Protein AF-A0AAD2E1W4-F1 (afdb_monomer_lite)

InterPro domains:
  IPR032805 Wax synthase domain [PF13813] (26-112)
  IPR044851 Wax synthase [PTHR31595] (1-183)

Structure (mmCIF, N/CA/C/O backbone):
data_AF-A0AAD2E1W4-F1
#
_entry.id   AF-A0AAD2E1W4-F1
#
loop_
_atom_site.group_PDB
_atom_site.id
_atom_site.type_symbol
_atom_site.label_atom_id
_atom_site.label_alt_id
_atom_site.label_comp_id
_atom_site.label_asym_id
_atom_site.label_entity_id
_atom_site.label_seq_id
_atom_site.pdbx_PDB_ins_code
_atom_site.Cartn_x
_atom_site.Cartn_y
_atom_site.Cartn_z
_atom_site.occupancy
_atom_site.B_iso_or_equiv
_atom_site.auth_seq_id
_atom_site.auth_comp_id
_atom_site.auth_asym_id
_atom_site.auth_atom_id
_atom_site.pdbx_PDB_model_num
ATOM 1 N N . MET A 1 1 ? -4.467 9.661 -11.387 1.00 56.56 1 MET A N 1
ATOM 2 C CA . MET A 1 1 ? -3.740 8.695 -10.525 1.00 56.56 1 MET A CA 1
ATOM 3 C C . MET A 1 1 ? -4.357 7.317 -10.608 1.00 56.56 1 MET A C 1
ATOM 5 O O . MET A 1 1 ? -3.714 6.436 -11.152 1.00 56.56 1 MET A O 1
ATOM 9 N N . TYR A 1 2 ? -5.584 7.162 -10.097 1.00 62.75 2 TYR A N 1
ATOM 10 C CA . TYR A 1 2 ? -6.318 5.900 -10.075 1.00 62.75 2 TYR A CA 1
ATOM 11 C C . TYR A 1 2 ? -6.346 5.240 -11.455 1.00 62.75 2 TYR A C 1
ATOM 13 O O . TYR A 1 2 ? -5.775 4.174 -11.597 1.00 62.75 2 TYR A O 1
ATOM 21 N N . PHE A 1 3 ? -6.826 5.948 -12.483 1.00 62.00 3 PHE A N 1
ATOM 22 C CA . PHE A 1 3 ? -6.848 5.431 -13.855 1.00 62.00 3 PHE A CA 1
ATOM 23 C C . PHE A 1 3 ? -5.469 5.026 -14.392 1.00 62.00 3 PHE A C 1
ATOM 25 O O . PHE A 1 3 ? -5.347 3.997 -15.033 1.00 62.00 3 PHE A O 1
ATOM 32 N N . CYS A 1 4 ? -4.403 5.780 -14.105 1.00 62.41 4 CYS A N 1
ATOM 33 C CA . CYS A 1 4 ? -3.056 5.415 -14.561 1.00 62.41 4 CYS A CA 1
ATOM 34 C C . CYS A 1 4 ? -2.545 4.133 -13.884 1.00 62.41 4 CYS A C 1
ATOM 36 O O . CYS A 1 4 ? -1.939 3.297 -14.546 1.00 62.41 4 CYS A O 1
ATOM 38 N N . LEU A 1 5 ? -2.783 3.984 -12.575 1.00 65.00 5 LEU A N 1
ATOM 39 C CA . LEU A 1 5 ? -2.417 2.779 -11.824 1.00 65.00 5 LEU A CA 1
ATOM 40 C C . LEU A 1 5 ? -3.280 1.586 -12.241 1.00 65.00 5 LEU A C 1
ATOM 42 O O . LEU A 1 5 ? -2.753 0.504 -12.446 1.00 65.00 5 LEU A O 1
ATOM 46 N N . GLU A 1 6 ? -4.582 1.794 -12.401 1.00 69.19 6 GLU A N 1
ATOM 47 C CA . GLU A 1 6 ? -5.542 0.788 -12.847 1.00 69.19 6 GLU A CA 1
ATOM 48 C C . GLU A 1 6 ? -5.203 0.280 -14.248 1.00 69.19 6 G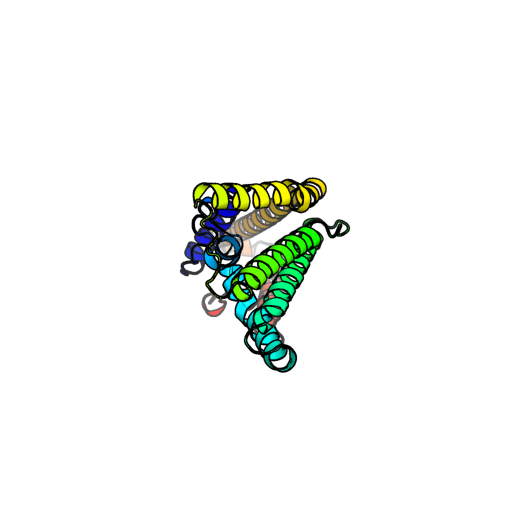LU A C 1
ATOM 50 O O . GLU A 1 6 ? -5.110 -0.926 -14.436 1.00 69.19 6 GLU A O 1
ATOM 55 N N . ILE A 1 7 ? -4.920 1.175 -15.200 1.00 65.25 7 ILE A N 1
ATOM 56 C CA . ILE A 1 7 ? -4.503 0.802 -16.557 1.00 65.25 7 ILE A CA 1
ATOM 57 C C . ILE A 1 7 ? -3.163 0.059 -16.525 1.00 65.25 7 ILE A C 1
ATOM 59 O O . ILE A 1 7 ? -3.048 -1.003 -17.129 1.00 65.25 7 ILE A O 1
ATOM 63 N N . GLY A 1 8 ? -2.159 0.568 -15.802 1.00 64.44 8 GLY A N 1
ATOM 64 C CA . GLY A 1 8 ? -0.847 -0.087 -15.724 1.00 64.44 8 GLY A CA 1
ATOM 65 C C . GLY A 1 8 ? -0.922 -1.495 -15.126 1.00 64.44 8 GLY A C 1
ATOM 66 O O . GLY A 1 8 ? -0.336 -2.436 -15.657 1.00 64.44 8 GLY A O 1
ATOM 67 N N . LEU A 1 9 ? -1.697 -1.656 -14.055 1.00 69.75 9 LEU A N 1
ATOM 68 C CA . LEU A 1 9 ? -1.897 -2.940 -13.390 1.00 69.75 9 LEU A CA 1
ATOM 69 C C . LEU A 1 9 ? -2.797 -3.887 -14.193 1.00 69.75 9 LEU A C 1
ATOM 71 O O . LEU A 1 9 ? -2.568 -5.094 -14.170 1.00 69.75 9 LEU A O 1
ATOM 75 N N . ALA A 1 10 ? -3.768 -3.362 -14.944 1.00 70.31 10 ALA A N 1
ATOM 76 C CA . ALA A 1 10 ? -4.586 -4.145 -15.866 1.00 70.31 10 ALA A CA 1
ATOM 77 C C . ALA A 1 10 ? -3.765 -4.679 -17.047 1.00 70.31 10 ALA A C 1
ATOM 79 O O . ALA A 1 10 ? -3.930 -5.838 -17.417 1.00 70.31 10 ALA A O 1
ATOM 80 N N . ILE A 1 11 ? -2.847 -3.876 -17.599 1.00 71.94 11 ILE A N 1
ATOM 81 C CA . ILE A 1 11 ? -1.916 -4.325 -18.645 1.00 71.94 11 ILE A CA 1
ATOM 82 C C . ILE A 1 11 ? -1.008 -5.429 -18.096 1.00 71.94 11 ILE A C 1
ATOM 84 O O . ILE A 1 11 ? -0.904 -6.486 -18.710 1.00 71.94 11 ILE A O 1
ATOM 88 N N . ALA A 1 12 ? -0.411 -5.234 -16.916 1.00 70.00 12 ALA A N 1
ATOM 89 C CA . ALA A 1 12 ? 0.424 -6.258 -16.286 1.00 70.00 12 ALA A CA 1
ATOM 90 C C . ALA A 1 12 ? -0.356 -7.559 -16.016 1.00 70.00 12 ALA A C 1
ATOM 92 O O . ALA A 1 12 ? 0.141 -8.647 -16.295 1.00 70.00 12 ALA A O 1
ATOM 93 N N . ALA A 1 13 ? -1.596 -7.457 -15.529 1.00 69.19 13 ALA A N 1
ATOM 94 C CA . ALA A 1 13 ? -2.470 -8.607 -15.315 1.00 69.19 13 ALA A CA 1
ATOM 95 C C . ALA A 1 13 ? -2.821 -9.332 -16.625 1.00 69.19 13 ALA A C 1
ATOM 97 O O . ALA A 1 13 ? -2.815 -10.560 -16.656 1.00 69.19 13 ALA A O 1
ATOM 98 N N . ALA A 1 14 ? -3.088 -8.592 -17.707 1.00 69.31 14 ALA A N 1
ATOM 99 C CA . ALA A 1 14 ? -3.339 -9.171 -19.025 1.00 69.31 14 ALA A CA 1
ATOM 100 C C . ALA A 1 14 ? -2.102 -9.902 -19.563 1.00 69.31 14 ALA A C 1
ATOM 102 O O . ALA A 1 14 ? -2.224 -11.024 -20.038 1.00 69.31 14 ALA A O 1
ATOM 103 N N . MET A 1 15 ? -0.910 -9.320 -19.407 1.00 69.06 15 MET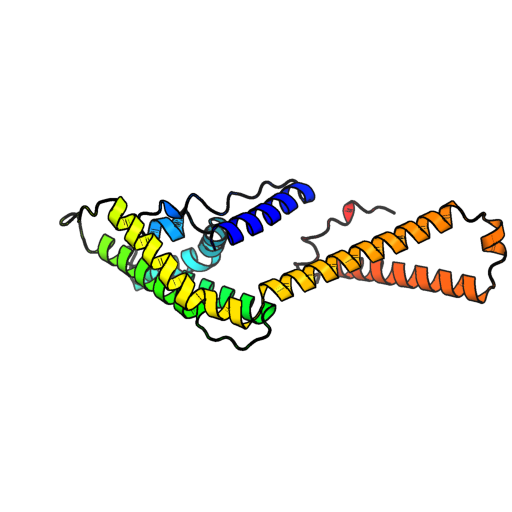 A N 1
ATOM 104 C CA . MET A 1 15 ? 0.342 -9.973 -19.793 1.00 69.06 15 MET A CA 1
ATOM 105 C C . MET A 1 15 ? 0.585 -11.267 -19.012 1.00 69.06 15 MET A C 1
ATOM 107 O O . MET A 1 15 ? 0.954 -12.274 -19.604 1.00 69.06 15 MET A O 1
ATOM 111 N N . VAL A 1 16 ? 0.360 -11.262 -17.694 1.00 69.81 16 VAL A N 1
ATOM 112 C CA . VAL A 1 16 ? 0.485 -12.471 -16.863 1.00 69.81 16 VAL A CA 1
ATOM 113 C C . VAL A 1 16 ? -0.513 -13.539 -17.299 1.00 69.81 16 VAL A C 1
ATOM 115 O O . VAL A 1 16 ? -0.139 -14.703 -17.415 1.00 69.81 16 VAL A O 1
ATOM 118 N N . ARG A 1 17 ? -1.756 -13.154 -17.597 1.00 72.38 17 ARG A N 1
ATOM 119 C CA . ARG A 1 17 ? -2.762 -14.085 -18.112 1.00 72.38 17 ARG A CA 1
ATOM 120 C C . ARG A 1 17 ? -2.337 -14.692 -19.446 1.00 72.38 17 ARG A C 1
ATOM 122 O O . ARG A 1 17 ? -2.454 -15.897 -19.618 1.00 72.38 17 ARG A O 1
ATOM 129 N N . ASP A 1 18 ? -1.826 -13.881 -20.364 1.00 67.69 18 ASP A N 1
ATOM 130 C CA . ASP A 1 18 ? -1.467 -14.342 -21.705 1.00 67.69 18 ASP A CA 1
ATOM 131 C C . ASP A 1 18 ? -0.171 -15.185 -21.706 1.00 67.69 18 ASP A C 1
ATOM 133 O O . ASP A 1 18 ? -0.033 -16.088 -22.526 1.00 67.69 18 ASP A O 1
ATOM 137 N N . LEU A 1 19 ? 0.761 -14.936 -20.774 1.00 68.50 19 LEU A N 1
ATOM 138 C CA . LEU A 1 19 ? 2.028 -15.676 -20.660 1.00 68.50 19 LEU A CA 1
ATOM 139 C C . LEU A 1 19 ? 1.932 -16.936 -19.789 1.00 68.50 19 LEU A C 1
ATOM 141 O O . LEU A 1 19 ? 2.527 -17.955 -20.123 1.00 68.50 19 LEU A O 1
ATOM 145 N N . LEU A 1 20 ? 1.219 -16.860 -18.662 1.00 71.50 20 LEU A N 1
ATOM 146 C CA . LEU A 1 20 ? 1.170 -17.918 -17.644 1.00 71.50 20 LEU A CA 1
ATOM 147 C C . LEU A 1 20 ? -0.189 -18.631 -17.584 1.00 71.50 20 LEU A C 1
ATOM 149 O O . LEU A 1 20 ? -0.333 -19.603 -16.850 1.00 71.50 20 LEU A O 1
ATOM 153 N N . GLY A 1 21 ? -1.201 -18.160 -18.321 1.00 68.75 21 GLY A N 1
ATOM 154 C CA . GLY A 1 21 ? -2.554 -18.730 -18.300 1.00 68.75 21 GLY A CA 1
ATOM 155 C C . GLY A 1 21 ? -3.323 -18.480 -16.997 1.00 68.75 21 GLY A C 1
ATOM 156 O O . GLY A 1 21 ? -4.394 -19.050 -16.802 1.00 68.75 21 GLY A O 1
ATOM 157 N N . VAL A 1 22 ? -2.792 -17.650 -16.093 1.00 69.81 22 VAL A N 1
ATOM 158 C CA . VAL A 1 22 ? -3.378 -17.383 -14.772 1.00 69.81 22 VAL A CA 1
ATOM 159 C C . VAL A 1 22 ? -4.187 -16.091 -14.802 1.00 69.81 22 VAL A C 1
ATOM 161 O O . VAL A 1 22 ? -3.665 -15.020 -15.112 1.00 69.81 22 VAL A O 1
ATOM 164 N N . GLU A 1 23 ? -5.463 -16.165 -14.425 1.00 67.50 23 GLU A N 1
ATOM 165 C CA . GLU A 1 23 ? -6.291 -14.972 -14.253 1.00 67.50 23 GLU A CA 1
ATOM 166 C C . GLU A 1 23 ? -5.918 -14.232 -12.963 1.00 67.50 23 GLU A C 1
ATOM 168 O O . GLU A 1 23 ? -6.130 -14.718 -11.850 1.00 67.50 23 GLU A O 1
ATOM 173 N N . LEU A 1 24 ? -5.368 -13.025 -13.111 1.00 62.09 24 LEU A N 1
ATOM 174 C CA . LEU A 1 24 ? -5.104 -12.150 -11.976 1.00 62.09 24 LEU A CA 1
ATOM 175 C C . LEU A 1 24 ? -6.411 -11.518 -11.480 1.00 62.09 24 LEU A C 1
ATOM 177 O O . LEU A 1 24 ? -7.162 -10.911 -12.246 1.00 62.09 24 LEU A O 1
ATOM 181 N N . GLU A 1 25 ? -6.659 -11.619 -10.176 1.00 66.69 25 GLU A N 1
ATOM 182 C CA . GLU A 1 25 ? -7.824 -11.012 -9.535 1.00 66.69 25 GLU A CA 1
ATOM 183 C C . GLU A 1 25 ? -7.829 -9.482 -9.724 1.00 66.69 25 GLU A C 1
ATOM 185 O O . GLU A 1 25 ? -6.780 -8.828 -9.763 1.00 66.69 25 GLU A O 1
ATOM 190 N N . ARG A 1 26 ? -9.025 -8.884 -9.834 1.00 71.25 26 ARG A N 1
ATOM 191 C CA . ARG A 1 26 ? -9.166 -7.429 -9.991 1.00 71.25 26 ARG A CA 1
ATOM 192 C C . ARG A 1 26 ? -8.501 -6.707 -8.821 1.00 71.25 26 ARG A C 1
ATOM 194 O O . ARG A 1 26 ? -8.867 -6.893 -7.665 1.00 71.25 26 ARG A O 1
ATOM 201 N N . GLN A 1 27 ? -7.546 -5.837 -9.133 1.00 72.88 27 GLN A N 1
ATOM 202 C CA . GLN A 1 27 ? -6.739 -5.171 -8.111 1.00 72.88 27 GLN A CA 1
ATOM 203 C C . GLN A 1 27 ? -7.480 -4.018 -7.420 1.00 72.88 27 GLN A C 1
ATOM 205 O O . GLN A 1 27 ? -7.190 -3.705 -6.265 1.00 72.88 27 GLN A O 1
ATOM 210 N N . PHE A 1 28 ? -8.461 -3.412 -8.091 1.00 75.56 28 PHE A N 1
ATOM 211 C CA . PHE A 1 28 ? -9.303 -2.348 -7.549 1.00 75.56 28 PHE A CA 1
ATOM 212 C C . PHE A 1 28 ? -10.782 -2.718 -7.660 1.00 75.56 28 PHE A C 1
ATOM 214 O O . PHE A 1 28 ? -11.207 -3.322 -8.643 1.00 75.56 28 PHE A O 1
ATOM 221 N N . ASN A 1 29 ? -11.566 -2.327 -6.656 1.00 80.69 29 ASN A N 1
ATOM 222 C CA . ASN A 1 29 ? -13.015 -2.521 -6.627 1.00 80.69 29 ASN A CA 1
ATOM 223 C C . ASN A 1 29 ? -13.719 -1.191 -6.324 1.00 80.69 29 ASN A C 1
ATOM 225 O O . ASN A 1 29 ? -14.072 -0.891 -5.180 1.00 80.69 29 ASN A O 1
ATOM 229 N N . GLU A 1 30 ? -13.862 -0.364 -7.362 1.00 79.81 30 GLU A N 1
ATOM 230 C CA . GLU A 1 30 ? -14.572 0.924 -7.329 1.00 79.81 30 GLU A CA 1
ATOM 231 C C . GLU A 1 30 ? -14.214 1.789 -6.096 1.00 79.81 30 GLU A C 1
ATOM 233 O O . GLU A 1 30 ? -15.082 2.144 -5.288 1.00 79.81 30 GLU A O 1
ATOM 238 N N . PRO A 1 31 ? -12.929 2.136 -5.887 1.00 77.81 31 PRO A N 1
ATOM 239 C CA . PRO A 1 31 ? -12.477 2.816 -4.669 1.00 77.81 31 PRO A CA 1
ATOM 240 C C . PRO A 1 31 ? -13.077 4.214 -4.481 1.00 77.81 31 PRO A C 1
ATOM 242 O O . PRO A 1 31 ? -13.178 4.699 -3.353 1.00 77.81 31 PRO A O 1
ATOM 245 N N . TYR A 1 32 ? -13.546 4.847 -5.556 1.00 78.31 32 TYR A N 1
ATOM 246 C CA . TYR A 1 32 ? -14.255 6.129 -5.521 1.00 78.31 32 TYR A CA 1
ATOM 247 C C . TYR A 1 32 ? -15.651 6.038 -4.881 1.00 78.31 32 TYR A C 1
ATOM 249 O O . TYR A 1 32 ? -16.206 7.059 -4.476 1.00 78.31 32 TYR A O 1
ATOM 257 N N . LEU A 1 33 ? -16.219 4.835 -4.734 1.00 81.88 33 LEU A N 1
ATOM 258 C CA . LEU A 1 33 ? -17.485 4.636 -4.022 1.00 81.88 33 LEU A CA 1
ATOM 259 C C . LEU A 1 33 ? -17.318 4.484 -2.507 1.00 81.88 33 LEU A C 1
ATOM 261 O O . LEU A 1 33 ? -18.334 4.452 -1.802 1.00 81.88 33 LEU A O 1
ATOM 265 N N . SER A 1 34 ? -16.076 4.431 -2.014 1.00 82.00 34 SER A N 1
ATOM 266 C CA . SER A 1 34 ? -15.770 4.211 -0.601 1.00 82.00 34 SER A CA 1
ATOM 267 C C . SER A 1 34 ? -16.390 5.273 0.305 1.00 82.00 34 SER A C 1
ATOM 269 O O . SER A 1 34 ? -16.280 6.475 0.072 1.00 82.00 34 SER A O 1
ATOM 271 N N . THR A 1 35 ? -17.053 4.826 1.370 1.00 83.25 35 THR A N 1
ATOM 272 C CA . THR A 1 35 ? -17.664 5.722 2.367 1.00 83.25 35 THR A CA 1
ATOM 273 C C . THR A 1 35 ? -16.816 5.880 3.626 1.00 83.25 35 THR A C 1
ATOM 275 O O . THR A 1 35 ? -17.181 6.648 4.510 1.00 83.25 35 THR A O 1
ATOM 278 N N . SER A 1 36 ? -15.716 5.132 3.751 1.00 85.88 36 SER A N 1
ATOM 279 C CA . SER A 1 36 ? -14.776 5.256 4.866 1.00 85.88 36 SER A CA 1
ATOM 280 C C . SER A 1 36 ? -13.378 4.767 4.485 1.00 85.88 36 SER A C 1
ATOM 282 O O . SER A 1 36 ? -13.220 4.045 3.496 1.00 85.88 36 SER A O 1
ATOM 284 N N . LEU A 1 37 ? -12.352 5.128 5.268 1.00 84.31 37 LEU A N 1
ATOM 285 C CA . LEU A 1 37 ? -10.981 4.681 4.988 1.00 84.31 37 LEU A CA 1
ATOM 286 C C . LEU A 1 37 ? -10.838 3.168 5.158 1.00 84.31 37 LEU A C 1
ATOM 288 O O . LEU A 1 37 ? -10.036 2.544 4.466 1.00 84.31 37 LEU A O 1
ATOM 292 N N . GLN A 1 38 ? -11.619 2.585 6.069 1.00 85.62 38 GLN A N 1
ATOM 293 C CA . GLN A 1 38 ? -11.654 1.142 6.283 1.00 85.62 38 GLN A CA 1
ATOM 294 C C . GLN A 1 38 ? -12.184 0.405 5.052 1.00 85.62 38 GLN A C 1
ATOM 296 O O . GLN A 1 38 ? -11.646 -0.636 4.681 1.00 85.62 38 GLN A O 1
ATOM 301 N N . ASP A 1 39 ? -13.222 0.948 4.417 1.00 84.56 39 ASP A N 1
ATOM 302 C CA . ASP A 1 39 ? -13.781 0.398 3.182 1.00 84.56 39 ASP A CA 1
ATOM 303 C C . ASP A 1 39 ? -12.797 0.561 2.014 1.00 84.56 39 ASP A C 1
ATOM 305 O O . ASP A 1 39 ? -12.516 -0.398 1.297 1.00 84.56 39 ASP A O 1
ATOM 309 N N . PHE A 1 40 ? -12.182 1.743 1.893 1.00 86.62 40 PHE A N 1
ATOM 310 C CA . PHE A 1 40 ? -11.179 2.023 0.867 1.00 86.62 40 PHE A CA 1
ATOM 311 C C . PHE A 1 40 ? -9.993 1.047 0.932 1.00 86.62 40 PHE A C 1
ATOM 313 O O . PHE A 1 40 ? -9.769 0.299 -0.016 1.00 86.62 40 PHE A O 1
ATOM 320 N N . TRP A 1 41 ? -9.253 1.016 2.045 1.00 86.12 41 TRP A N 1
ATOM 321 C CA . TRP A 1 41 ? -8.024 0.216 2.159 1.00 86.12 41 TRP A CA 1
ATOM 322 C C . TRP A 1 41 ? -8.282 -1.276 2.371 1.00 86.12 41 TRP A C 1
ATOM 324 O O . TRP A 1 41 ? -7.452 -2.101 2.001 1.00 86.12 41 TRP A O 1
ATOM 334 N N . GLY A 1 42 ? -9.410 -1.634 2.987 1.00 81.62 42 GLY A N 1
ATOM 335 C CA . GLY A 1 42 ? -9.710 -3.023 3.324 1.00 81.62 42 GLY A CA 1
ATOM 336 C C . GLY A 1 42 ? -10.269 -3.836 2.160 1.00 81.62 42 GLY A C 1
ATOM 337 O O . GLY A 1 42 ? -9.996 -5.029 2.085 1.00 81.62 42 GLY A O 1
ATOM 338 N N . HIS A 1 43 ? -11.055 -3.211 1.276 1.00 82.38 43 HIS A N 1
ATOM 339 C CA . HIS A 1 43 ? -11.885 -3.959 0.322 1.00 82.38 43 HIS A CA 1
ATOM 340 C C . HIS A 1 43 ? -11.839 -3.429 -1.112 1.00 82.38 43 HIS A C 1
ATOM 342 O O . HIS A 1 43 ? -12.307 -4.114 -2.019 1.00 82.38 43 HIS A O 1
ATOM 348 N N . ARG A 1 44 ? -11.321 -2.214 -1.332 1.00 83.44 44 ARG A N 1
ATOM 349 C CA . ARG A 1 44 ? -11.461 -1.527 -2.627 1.00 83.44 44 ARG A CA 1
ATOM 350 C C . ARG A 1 44 ? -10.153 -1.111 -3.277 1.00 83.44 44 ARG A C 1
ATOM 352 O O . ARG A 1 44 ? -10.109 -0.962 -4.498 1.00 83.44 44 ARG A O 1
ATOM 359 N N . TRP A 1 45 ? -9.105 -0.916 -2.487 1.00 82.12 45 TRP A N 1
ATOM 360 C CA . TRP A 1 45 ? -7.806 -0.459 -2.954 1.00 82.12 45 TRP A CA 1
ATOM 361 C C . TRP A 1 45 ? -6.758 -1.564 -2.870 1.00 82.12 45 TRP A C 1
ATOM 363 O O . TRP A 1 45 ? -6.472 -2.050 -1.779 1.00 82.12 45 TRP A O 1
ATOM 373 N N . ASN A 1 46 ? -6.166 -1.910 -4.016 1.00 80.75 46 ASN A N 1
ATOM 374 C CA . ASN A 1 46 ? -5.081 -2.882 -4.159 1.00 80.75 46 ASN A CA 1
ATOM 375 C C . ASN A 1 46 ? -5.299 -4.165 -3.334 1.00 80.75 46 ASN A C 1
ATOM 377 O O . ASN A 1 46 ? -4.560 -4.474 -2.394 1.00 80.75 46 ASN A O 1
ATOM 381 N N . ILE A 1 47 ? -6.354 -4.902 -3.697 1.00 82.19 47 ILE A N 1
ATOM 382 C CA . ILE A 1 47 ? -6.824 -6.103 -2.987 1.00 82.19 47 ILE A CA 1
ATOM 383 C C . ILE A 1 47 ? -5.697 -7.135 -2.851 1.00 82.19 47 ILE A C 1
ATOM 385 O O . ILE A 1 47 ? -5.546 -7.753 -1.796 1.00 82.19 47 ILE A O 1
ATOM 389 N N . MET A 1 48 ? -4.853 -7.262 -3.877 1.00 79.56 48 MET A N 1
ATOM 390 C CA . MET A 1 48 ? -3.699 -8.159 -3.876 1.00 79.56 48 MET A CA 1
ATOM 391 C C . MET A 1 48 ? -2.701 -7.818 -2.760 1.00 79.56 48 MET A C 1
ATOM 393 O O . MET A 1 48 ? -2.337 -8.692 -1.975 1.00 79.56 48 MET A O 1
ATOM 397 N N . VAL A 1 49 ? -2.302 -6.548 -2.622 1.00 82.00 49 VAL A N 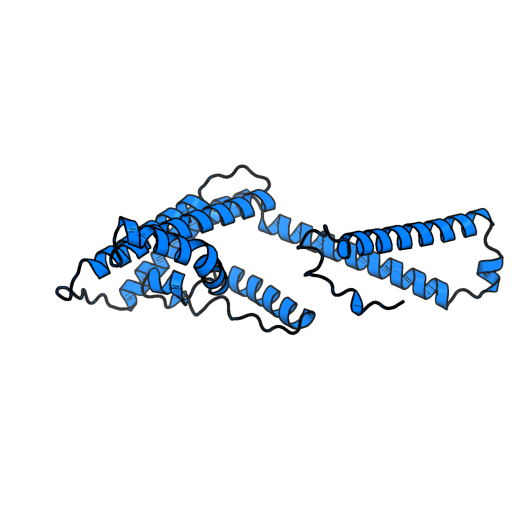1
ATOM 398 C CA . VAL A 1 49 ? -1.376 -6.123 -1.556 1.00 82.00 49 VAL A CA 1
ATOM 399 C C . VAL A 1 49 ? -1.983 -6.357 -0.176 1.00 82.00 49 VAL A C 1
ATOM 401 O O . VAL A 1 49 ? -1.305 -6.871 0.714 1.00 82.00 49 VAL A O 1
ATOM 404 N N . SER A 1 50 ? -3.272 -6.065 0.001 1.00 81.88 50 SER A N 1
ATOM 405 C CA . SER A 1 50 ? -3.975 -6.354 1.254 1.00 81.88 50 SER A CA 1
ATOM 406 C C . SER A 1 50 ? -3.994 -7.855 1.578 1.00 81.88 50 SER A C 1
ATOM 408 O O . SER A 1 50 ? -3.803 -8.232 2.736 1.00 81.88 50 SER A O 1
ATOM 410 N N . ARG A 1 51 ? -4.149 -8.732 0.574 1.00 82.06 51 ARG A N 1
ATOM 411 C CA . ARG A 1 51 ? -4.073 -10.196 0.741 1.00 82.06 51 ARG A CA 1
ATOM 412 C C . ARG A 1 51 ? -2.672 -10.681 1.110 1.00 82.06 51 ARG A C 1
ATOM 414 O O . ARG A 1 51 ? -2.583 -11.626 1.884 1.00 82.06 51 ARG A O 1
ATOM 421 N N . ILE A 1 52 ? -1.616 -10.038 0.612 1.00 84.88 52 ILE A N 1
ATOM 422 C CA . ILE A 1 52 ? -0.215 -10.382 0.917 1.00 84.88 52 ILE A CA 1
ATOM 423 C C . ILE A 1 52 ? 0.181 -9.897 2.317 1.00 84.88 52 ILE A C 1
ATOM 425 O O . ILE A 1 52 ? 0.710 -10.658 3.125 1.00 84.88 52 ILE A O 1
ATOM 429 N N . LEU A 1 53 ? -0.115 -8.640 2.655 1.00 84.00 53 LEU A N 1
ATOM 430 C CA . LEU A 1 53 ? 0.270 -8.059 3.945 1.00 84.00 53 LEU A CA 1
ATOM 431 C C . LEU A 1 53 ? -0.508 -8.656 5.124 1.00 84.00 53 LEU A C 1
ATOM 433 O O . LEU A 1 53 ? -0.034 -8.627 6.262 1.00 84.00 53 LEU A O 1
ATOM 437 N N . ARG A 1 54 ? -1.701 -9.210 4.878 1.00 86.31 54 ARG A N 1
ATOM 438 C CA . ARG A 1 54 ? -2.538 -9.791 5.930 1.00 86.31 54 ARG A CA 1
ATOM 439 C C . ARG A 1 54 ? -1.884 -10.984 6.653 1.00 86.31 54 ARG A C 1
ATOM 441 O O . ARG A 1 54 ? -1.783 -10.914 7.877 1.00 86.31 54 ARG A O 1
ATOM 448 N N . PRO A 1 55 ? -1.454 -12.064 5.979 1.00 90.06 55 PRO A N 1
ATOM 449 C CA . PRO A 1 55 ? -0.753 -13.171 6.626 1.00 90.06 55 PRO A CA 1
ATOM 450 C C . PRO A 1 55 ? 0.659 -12.799 7.084 1.00 90.06 55 PRO A C 1
ATOM 452 O O . PRO A 1 55 ? 1.092 -13.305 8.112 1.00 90.06 55 PRO A O 1
ATOM 455 N N . ILE A 1 56 ? 1.353 -11.901 6.375 1.00 88.06 56 ILE A N 1
ATOM 456 C CA . ILE A 1 56 ? 2.754 -11.571 6.679 1.00 88.06 56 ILE A CA 1
ATOM 457 C C . ILE A 1 56 ? 2.869 -10.651 7.900 1.00 88.06 56 ILE A C 1
ATOM 459 O O . ILE A 1 56 ? 3.721 -10.865 8.756 1.00 88.06 56 ILE A O 1
ATOM 463 N N . ILE A 1 57 ? 2.018 -9.627 8.000 1.00 90.31 57 ILE A N 1
ATOM 464 C CA . ILE A 1 57 ? 2.141 -8.578 9.023 1.00 90.31 57 ILE A CA 1
ATOM 465 C C . ILE A 1 57 ? 0.929 -8.556 9.947 1.00 90.31 57 ILE A C 1
ATOM 467 O O . ILE A 1 57 ? 1.070 -8.652 11.166 1.00 90.31 57 ILE A O 1
ATOM 471 N N . TYR A 1 58 ? -0.278 -8.445 9.389 1.00 90.50 58 TYR A N 1
ATOM 472 C CA . TYR A 1 58 ? -1.469 -8.187 10.199 1.00 90.50 58 TYR A CA 1
ATOM 473 C C . TYR A 1 58 ? -1.771 -9.321 11.188 1.00 90.50 58 TYR A C 1
ATOM 475 O O . TYR A 1 58 ? -2.000 -9.059 12.368 1.00 90.50 58 TYR A O 1
ATOM 483 N N . ILE A 1 59 ? -1.803 -10.576 10.723 1.00 92.00 59 ILE A N 1
ATOM 484 C CA . ILE A 1 59 ? -2.151 -11.735 11.558 1.00 92.00 59 ILE A CA 1
ATOM 485 C C . ILE A 1 59 ? -1.111 -11.948 12.672 1.00 92.00 59 ILE A C 1
ATOM 487 O O . ILE A 1 59 ? -1.535 -12.002 13.831 1.00 92.00 59 ILE A O 1
ATOM 491 N N . PRO A 1 60 ? 0.209 -11.992 12.390 1.00 90.62 60 PRO A N 1
ATOM 492 C CA . PRO A 1 60 ? 1.225 -12.153 13.429 1.00 90.62 60 PRO A CA 1
ATOM 493 C C . PRO A 1 60 ? 1.189 -11.032 14.468 1.00 90.62 60 PRO A C 1
ATOM 495 O O . PRO A 1 60 ? 1.115 -11.304 15.668 1.00 90.62 60 PRO A O 1
ATOM 498 N N . VAL A 1 61 ? 1.141 -9.769 14.026 1.00 89.31 61 VAL A N 1
ATOM 499 C CA . VAL A 1 61 ? 1.120 -8.617 14.942 1.00 89.31 61 VAL A CA 1
ATOM 500 C C . VAL A 1 61 ? -0.162 -8.601 15.766 1.00 89.31 61 VAL A C 1
ATOM 502 O O . VAL A 1 61 ? -0.114 -8.337 16.966 1.00 89.31 61 VAL A O 1
ATOM 505 N N . ARG A 1 62 ? -1.316 -8.926 15.169 1.00 91.81 62 ARG A N 1
ATOM 506 C CA . ARG A 1 62 ? -2.579 -9.038 15.909 1.00 91.81 62 ARG A CA 1
ATOM 507 C C . ARG A 1 62 ? -2.506 -10.147 16.951 1.00 91.81 62 ARG A C 1
ATOM 509 O O . ARG A 1 62 ? -2.953 -9.921 18.067 1.00 91.81 62 ARG A O 1
ATOM 516 N N . SER A 1 63 ? -1.970 -11.315 16.598 1.00 91.88 63 SER A N 1
ATOM 517 C CA . SER A 1 63 ? -1.839 -12.451 17.516 1.00 91.88 63 SER A CA 1
ATOM 518 C C . SER A 1 63 ? -0.975 -12.092 18.720 1.00 91.88 63 SER A C 1
ATOM 520 O O . SER A 1 63 ? -1.393 -12.273 19.858 1.00 91.88 63 SER A O 1
ATOM 522 N N . TRP A 1 64 ? 0.184 -11.482 18.474 1.00 92.25 64 TRP A N 1
ATOM 523 C CA . TRP A 1 64 ? 1.053 -10.982 19.536 1.00 92.25 64 TRP A CA 1
ATOM 524 C C . TRP A 1 64 ? 0.360 -9.913 20.396 1.00 92.25 64 TRP A C 1
ATOM 526 O O . TRP A 1 64 ? 0.384 -9.968 21.624 1.00 92.25 64 TRP A O 1
ATOM 536 N N . SER A 1 65 ? -0.356 -8.987 19.755 1.00 89.81 65 SER A N 1
ATOM 537 C CA . SER A 1 65 ? -1.051 -7.891 20.439 1.00 89.81 65 SER A CA 1
ATOM 538 C C . SER A 1 65 ? -2.245 -8.346 21.284 1.00 89.81 65 SER A C 1
ATOM 540 O O . SER A 1 65 ? -2.655 -7.611 22.181 1.00 89.81 65 SER A O 1
ATOM 542 N N . ILE A 1 66 ? -2.822 -9.529 21.028 1.00 92.44 66 ILE A N 1
ATOM 543 C CA . ILE A 1 66 ? -3.897 -10.099 21.860 1.00 92.44 66 ILE A CA 1
ATOM 544 C C . ILE A 1 66 ? -3.398 -10.334 23.283 1.00 92.44 66 ILE A C 1
ATOM 546 O O . ILE A 1 66 ? -4.109 -9.990 24.224 1.00 92.44 66 ILE A O 1
ATOM 550 N N . ASN A 1 67 ? -2.175 -10.841 23.432 1.00 89.44 67 ASN A N 1
ATOM 551 C CA . ASN A 1 67 ? -1.601 -11.169 24.737 1.00 89.44 67 ASN A CA 1
ATOM 552 C C . ASN A 1 67 ? -1.324 -9.922 25.592 1.00 89.44 67 ASN A C 1
ATOM 554 O O . ASN A 1 67 ? -1.255 -10.022 26.810 1.00 89.44 67 ASN A O 1
ATOM 558 N N . ILE A 1 68 ? -1.184 -8.751 24.960 1.00 89.31 68 ILE A N 1
ATOM 559 C CA . ILE A 1 68 ? -0.805 -7.496 25.627 1.00 89.31 68 ILE A CA 1
ATOM 560 C C . ILE A 1 68 ? -2.014 -6.573 25.825 1.00 89.31 68 ILE A C 1
ATOM 562 O O . ILE A 1 68 ? -2.208 -6.015 26.899 1.00 89.31 68 ILE A O 1
ATOM 566 N N . LEU A 1 69 ? -2.833 -6.389 24.784 1.00 87.31 69 LEU A N 1
ATOM 567 C CA . LEU A 1 69 ? -3.908 -5.384 24.740 1.00 87.31 69 LEU A CA 1
ATOM 568 C C . LEU A 1 69 ? -5.317 -5.999 24.749 1.00 87.31 69 LEU A C 1
ATOM 570 O O . LEU A 1 69 ? -6.322 -5.281 24.715 1.00 87.31 69 LEU A O 1
ATOM 574 N N . GLY A 1 70 ? -5.404 -7.330 24.743 1.00 88.88 70 GLY A N 1
ATOM 575 C CA . GLY A 1 70 ? -6.652 -8.075 24.658 1.00 88.88 70 GLY A CA 1
ATOM 576 C C . GLY A 1 70 ? -7.291 -8.063 23.264 1.00 88.88 70 GLY A C 1
ATOM 577 O O . GLY A 1 70 ? -7.015 -7.228 22.395 1.00 88.88 70 GLY A O 1
ATOM 578 N N . HIS A 1 71 ? -8.227 -8.990 23.047 1.00 87.50 71 HIS A N 1
ATOM 579 C CA . HIS A 1 71 ? -8.895 -9.193 21.754 1.00 87.50 71 HIS A CA 1
ATOM 580 C C . HIS A 1 71 ? -9.584 -7.939 21.196 1.00 87.50 71 HIS A C 1
ATOM 582 O O . HIS A 1 71 ? -9.660 -7.759 19.975 1.00 87.50 71 HIS A O 1
ATOM 588 N N . LYS A 1 72 ? -10.078 -7.055 22.075 1.00 85.62 72 LYS A N 1
ATOM 589 C CA . LYS A 1 72 ? -10.786 -5.835 21.670 1.00 85.62 72 LYS A CA 1
ATOM 590 C C . LYS A 1 72 ? -9.858 -4.844 20.967 1.00 85.62 72 LYS A C 1
ATOM 592 O O . LYS A 1 72 ? -10.267 -4.268 19.956 1.00 85.62 72 LYS A O 1
ATOM 597 N N . TRP A 1 73 ? -8.626 -4.669 21.438 1.00 89.31 73 TRP A N 1
ATOM 598 C CA . TRP A 1 73 ? -7.726 -3.606 20.974 1.00 89.31 73 TRP A CA 1
ATOM 599 C C . TRP A 1 73 ? -6.564 -4.101 20.113 1.00 89.31 73 TRP A C 1
ATOM 601 O O . TRP A 1 73 ? -6.002 -3.305 19.368 1.00 89.31 73 TRP A O 1
ATOM 611 N N . ALA A 1 74 ? -6.302 -5.411 20.081 1.00 90.88 74 ALA A N 1
ATOM 612 C CA . ALA A 1 74 ? -5.225 -6.027 19.301 1.00 90.88 74 ALA A CA 1
ATOM 613 C C . ALA A 1 74 ? -5.217 -5.700 17.794 1.00 90.88 74 ALA A C 1
ATOM 615 O O . ALA A 1 74 ? -4.186 -5.799 17.136 1.00 90.88 74 ALA A O 1
ATOM 616 N N . ALA A 1 75 ? -6.359 -5.304 17.222 1.00 89.00 75 ALA A N 1
ATOM 617 C CA . ALA A 1 75 ? -6.427 -4.901 15.818 1.00 89.00 75 ALA A CA 1
ATOM 618 C C . ALA A 1 75 ? -5.753 -3.544 15.540 1.00 89.00 75 ALA A C 1
ATOM 620 O O . ALA A 1 75 ? -5.313 -3.328 14.420 1.00 89.00 75 ALA A O 1
ATOM 621 N N . LEU A 1 76 ? -5.685 -2.632 16.516 1.00 91.31 76 LEU A N 1
ATOM 622 C CA . LEU A 1 76 ? -5.122 -1.293 16.312 1.00 91.31 76 LEU A CA 1
ATOM 623 C C . LEU A 1 76 ? -3.615 -1.318 15.989 1.00 91.31 76 LEU A C 1
ATOM 625 O O . LEU A 1 76 ? -3.246 -0.800 14.934 1.00 91.31 76 LEU A O 1
ATOM 629 N N . PRO A 1 77 ? -2.745 -1.946 16.810 1.00 91.56 77 PRO A N 1
ATOM 630 C CA . PRO A 1 77 ? -1.323 -2.045 16.480 1.00 91.56 77 PRO A CA 1
ATOM 631 C C . PRO A 1 77 ? -1.090 -2.839 15.192 1.00 91.56 77 PRO A C 1
ATOM 633 O O . PRO A 1 77 ? -0.260 -2.442 14.387 1.00 91.56 77 PRO A O 1
ATOM 636 N N . ALA A 1 78 ? -1.875 -3.890 14.928 1.00 91.25 78 ALA A N 1
ATOM 637 C 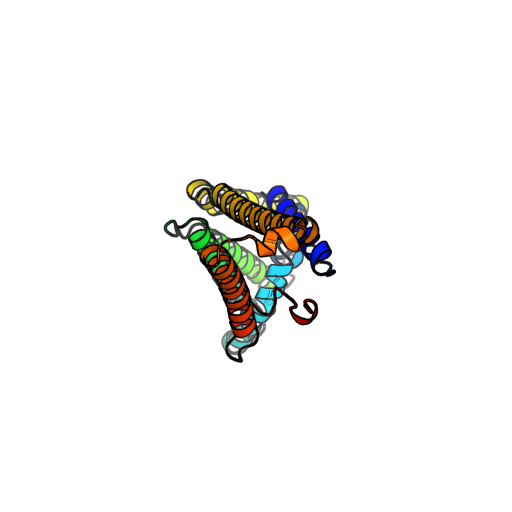CA . ALA A 1 78 ? -1.760 -4.667 13.693 1.00 91.25 78 ALA A CA 1
ATOM 638 C C . ALA A 1 78 ? -1.998 -3.825 12.429 1.00 91.25 78 ALA A C 1
ATOM 640 O O . ALA A 1 78 ? -1.278 -3.967 11.440 1.00 91.25 78 ALA A O 1
ATOM 641 N N . ILE A 1 79 ? -2.982 -2.920 12.463 1.00 91.50 79 ILE A N 1
ATOM 642 C CA . ILE A 1 79 ? -3.248 -1.988 11.360 1.00 91.50 79 ILE A CA 1
ATOM 643 C C . ILE A 1 79 ? -2.090 -1.006 11.220 1.00 91.50 79 ILE A C 1
ATOM 645 O O . ILE A 1 79 ? -1.545 -0.881 10.127 1.00 91.50 79 ILE A O 1
ATOM 649 N N . MET A 1 80 ? -1.667 -0.363 12.311 1.00 92.94 80 MET A N 1
ATOM 650 C CA . MET A 1 80 ? -0.553 0.589 12.265 1.00 92.94 80 MET A CA 1
ATOM 651 C C . MET A 1 80 ? 0.729 -0.046 11.725 1.00 92.94 80 MET A C 1
ATOM 653 O O . MET A 1 80 ? 1.329 0.506 10.807 1.00 92.94 80 MET A O 1
ATOM 657 N N . SER A 1 81 ? 1.108 -1.229 12.210 1.00 91.75 81 SER A N 1
ATOM 658 C CA . SER A 1 81 ? 2.275 -1.964 11.712 1.00 91.75 81 SER A CA 1
ATOM 659 C C . SER A 1 81 ? 2.154 -2.302 10.227 1.00 91.75 81 SER A C 1
ATOM 661 O O . SER A 1 81 ? 3.125 -2.158 9.491 1.00 91.75 81 SER A O 1
ATOM 663 N N . THR A 1 82 ? 0.960 -2.676 9.757 1.00 92.00 82 THR A N 1
ATOM 664 C CA . THR A 1 82 ? 0.722 -2.938 8.328 1.00 92.00 82 THR A CA 1
ATOM 665 C C . THR A 1 82 ? 0.969 -1.686 7.480 1.00 92.00 82 THR A C 1
ATOM 667 O O . THR A 1 82 ? 1.628 -1.765 6.444 1.00 92.00 82 THR A O 1
ATOM 670 N N . PHE A 1 83 ? 0.507 -0.514 7.930 1.00 92.12 83 PHE A N 1
ATOM 671 C CA . PHE A 1 83 ? 0.745 0.753 7.229 1.00 92.12 83 PHE A CA 1
ATOM 672 C C . PHE A 1 83 ? 2.207 1.203 7.291 1.00 92.12 83 PHE A C 1
ATOM 674 O O . PHE A 1 83 ? 2.721 1.694 6.289 1.00 92.12 83 PHE A O 1
ATOM 681 N N . VAL A 1 84 ? 2.893 1.005 8.421 1.00 91.25 84 VAL A N 1
ATOM 682 C CA . VAL A 1 84 ? 4.333 1.284 8.555 1.00 91.25 84 VAL A CA 1
ATOM 683 C C . VAL A 1 84 ? 5.121 0.458 7.541 1.00 91.25 84 VAL A C 1
ATOM 685 O O . VAL A 1 84 ? 5.864 1.018 6.740 1.00 91.25 84 VAL A O 1
ATOM 688 N N . VAL A 1 85 ? 4.916 -0.863 7.530 1.00 90.88 85 VAL A N 1
ATOM 689 C CA . VAL A 1 85 ? 5.619 -1.775 6.617 1.00 90.88 85 VAL A CA 1
ATOM 690 C C . VAL A 1 85 ? 5.292 -1.446 5.163 1.00 90.88 85 VAL A C 1
ATOM 692 O O . VAL A 1 85 ? 6.199 -1.359 4.341 1.00 90.88 85 VAL A O 1
ATOM 695 N N . SER A 1 86 ? 4.022 -1.171 4.847 1.00 89.44 86 SER A N 1
ATOM 696 C CA . SER A 1 86 ? 3.631 -0.722 3.508 1.00 89.44 86 SER A CA 1
ATOM 697 C C . SER A 1 86 ? 4.356 0.566 3.107 1.00 89.44 86 SER A C 1
ATOM 699 O O . SER A 1 86 ? 4.878 0.645 1.997 1.00 89.44 86 SER A O 1
ATOM 701 N N . GLY A 1 87 ? 4.432 1.562 3.994 1.00 87.75 87 GLY A N 1
ATOM 702 C CA . GLY A 1 87 ? 5.142 2.816 3.736 1.00 87.75 87 GLY A CA 1
ATOM 703 C C . GLY A 1 87 ? 6.625 2.611 3.446 1.00 87.75 87 GLY A C 1
ATOM 704 O O . GLY A 1 87 ? 7.124 3.143 2.458 1.00 87.75 87 GLY A O 1
ATOM 705 N N . LEU A 1 88 ? 7.293 1.768 4.237 1.00 88.25 88 LEU A N 1
ATOM 706 C CA . LEU A 1 88 ? 8.702 1.419 4.041 1.00 88.25 88 LEU A CA 1
ATOM 707 C C . LEU A 1 88 ? 8.946 0.695 2.713 1.00 88.25 88 LEU A C 1
ATOM 709 O O . LEU A 1 88 ? 9.894 1.024 2.007 1.00 88.25 88 LEU A O 1
ATOM 713 N N . ILE A 1 89 ? 8.075 -0.249 2.342 1.00 87.44 89 ILE A N 1
ATOM 714 C CA . ILE A 1 89 ? 8.163 -0.943 1.048 1.00 87.44 89 ILE A CA 1
ATOM 715 C C . ILE A 1 89 ? 8.031 0.060 -0.103 1.00 87.44 89 ILE A C 1
ATOM 717 O O . ILE A 1 89 ? 8.798 -0.001 -1.060 1.00 87.44 89 ILE A O 1
ATOM 721 N N . HIS A 1 90 ? 7.100 1.013 -0.015 1.00 83.75 90 HIS A N 1
ATOM 722 C CA . HIS A 1 90 ? 6.953 2.027 -1.060 1.00 83.75 90 HIS A CA 1
ATOM 723 C C . HIS A 1 90 ? 8.156 2.972 -1.119 1.00 83.75 90 HIS A C 1
ATOM 725 O O . HIS A 1 90 ? 8.604 3.310 -2.212 1.00 83.75 90 HIS A O 1
ATOM 731 N N . GLU A 1 91 ? 8.710 3.368 0.029 1.00 83.88 91 GLU A N 1
ATOM 732 C CA . GLU A 1 91 ? 9.941 4.161 0.083 1.00 83.88 91 GLU A CA 1
ATOM 733 C C . GLU A 1 91 ? 11.103 3.414 -0.591 1.00 83.88 91 GLU A C 1
ATOM 735 O O . GLU A 1 91 ? 11.826 3.999 -1.394 1.00 83.88 91 GLU A O 1
ATOM 740 N N . LEU A 1 92 ? 11.226 2.105 -0.343 1.00 83.25 92 LEU A N 1
ATOM 741 C CA . LEU A 1 92 ? 12.235 1.246 -0.959 1.00 83.25 92 LEU A CA 1
ATOM 742 C C . LEU A 1 92 ? 12.050 1.139 -2.479 1.00 83.25 92 LEU A C 1
ATOM 744 O O . LEU A 1 92 ? 13.016 1.272 -3.228 1.00 83.25 92 LEU A O 1
ATOM 748 N N . ILE A 1 93 ? 10.812 0.962 -2.949 1.00 80.75 93 ILE A N 1
ATOM 749 C CA . ILE A 1 93 ? 10.485 0.949 -4.383 1.00 80.75 93 ILE A CA 1
ATOM 750 C C . ILE A 1 93 ? 10.903 2.274 -5.034 1.00 80.75 93 ILE A C 1
ATOM 752 O O . ILE A 1 93 ? 11.565 2.274 -6.072 1.00 80.75 93 ILE A O 1
ATOM 756 N N . PHE A 1 94 ? 10.573 3.414 -4.420 1.00 74.56 94 PHE A N 1
ATOM 757 C CA . PHE A 1 94 ? 10.968 4.720 -4.951 1.00 74.56 94 PHE A CA 1
ATOM 758 C C . PHE A 1 94 ? 12.473 4.969 -4.872 1.00 74.56 94 PHE A C 1
ATOM 760 O O . PHE A 1 94 ? 13.017 5.623 -5.762 1.00 74.56 94 PHE A O 1
ATOM 767 N N . PHE A 1 95 ? 13.152 4.436 -3.859 1.00 77.38 95 PHE A N 1
ATOM 768 C CA . PHE A 1 95 ? 14.604 4.495 -3.759 1.00 77.38 95 PHE A CA 1
ATOM 769 C C . PHE A 1 95 ? 15.274 3.737 -4.911 1.00 77.38 95 PHE A C 1
ATOM 771 O O . PHE A 1 95 ? 16.120 4.309 -5.599 1.00 77.38 95 PHE A O 1
ATOM 778 N N . TYR A 1 96 ? 14.854 2.496 -5.182 1.00 72.94 96 TYR A N 1
ATOM 779 C CA . TYR A 1 96 ? 15.414 1.697 -6.276 1.00 72.94 96 TYR A CA 1
ATOM 780 C C . TYR A 1 96 ? 15.100 2.283 -7.656 1.00 72.94 96 TYR A C 1
ATOM 782 O O . TYR A 1 96 ? 16.005 2.402 -8.479 1.00 72.94 96 TYR A O 1
ATOM 790 N N . LEU A 1 97 ? 13.856 2.711 -7.896 1.00 67.44 97 LEU A N 1
ATOM 791 C CA . LEU A 1 97 ? 13.446 3.274 -9.189 1.00 67.44 97 LEU A CA 1
ATOM 792 C C . LEU A 1 97 ? 13.978 4.697 -9.421 1.00 67.44 97 LEU A C 1
ATOM 794 O O . LEU A 1 97 ? 14.293 5.089 -10.542 1.00 67.44 97 LEU A O 1
ATOM 798 N N . GLY A 1 98 ? 14.038 5.515 -8.370 1.00 64.62 98 GLY A N 1
ATOM 799 C CA . GLY A 1 98 ? 14.449 6.915 -8.459 1.00 64.62 98 GLY A CA 1
ATOM 800 C C . GLY A 1 98 ? 15.957 7.130 -8.346 1.00 64.62 98 GLY A C 1
ATOM 801 O O . GLY A 1 98 ? 16.455 8.142 -8.846 1.00 64.62 98 GLY A O 1
ATOM 802 N N . ARG A 1 99 ? 16.679 6.208 -7.689 1.00 65.50 99 ARG A N 1
ATOM 803 C CA . ARG A 1 99 ? 18.088 6.348 -7.259 1.00 65.50 99 ARG A CA 1
ATOM 804 C C . ARG A 1 99 ? 18.370 7.683 -6.554 1.00 65.50 99 ARG A C 1
ATOM 806 O O . ARG A 1 99 ? 19.461 8.238 -6.662 1.00 65.50 99 ARG A O 1
ATOM 813 N N . ALA A 1 100 ? 17.368 8.224 -5.864 1.00 63.03 100 ALA A N 1
ATOM 814 C CA . ALA A 1 100 ? 17.425 9.505 -5.168 1.00 63.03 100 ALA A CA 1
ATOM 815 C C . ALA A 1 100 ? 17.217 9.302 -3.664 1.00 63.03 100 ALA A C 1
ATOM 817 O O . ALA A 1 100 ? 16.669 8.287 -3.234 1.00 63.03 100 ALA A O 1
ATOM 818 N N . LYS A 1 101 ? 17.657 10.275 -2.857 1.00 67.50 101 LYS A N 1
ATOM 819 C CA . LYS A 1 101 ? 17.500 10.220 -1.398 1.00 67.50 101 LYS A CA 1
ATOM 820 C C . LYS A 1 101 ? 16.019 10.140 -1.020 1.00 67.50 101 LYS A C 1
ATOM 822 O O . LYS A 1 101 ? 15.211 10.940 -1.489 1.00 67.50 101 LYS A O 1
ATOM 827 N N . THR A 1 102 ? 15.703 9.198 -0.139 1.00 69.69 102 THR A N 1
ATOM 828 C CA . THR A 1 102 ? 14.379 9.000 0.461 1.00 69.69 102 THR A CA 1
ATOM 829 C C . THR A 1 102 ? 13.979 10.235 1.268 1.00 69.69 102 THR A C 1
ATOM 831 O O . THR A 1 102 ? 14.692 10.629 2.195 1.00 69.69 102 THR A O 1
ATOM 834 N N . THR A 1 103 ? 12.860 10.870 0.919 1.00 77.25 103 THR A N 1
ATOM 835 C CA . THR A 1 103 ? 12.337 12.060 1.618 1.00 77.25 103 THR A CA 1
ATOM 836 C C . THR A 1 103 ? 11.360 11.697 2.732 1.00 77.25 103 THR A C 1
ATOM 838 O O . THR A 1 103 ? 10.921 12.586 3.467 1.00 77.25 103 THR A O 1
ATOM 841 N N . TRP A 1 104 ? 11.014 10.410 2.872 1.00 83.75 104 TRP A N 1
ATOM 842 C CA . TRP A 1 104 ? 10.024 9.897 3.822 1.00 83.75 104 TRP A CA 1
ATOM 843 C C . TRP A 1 104 ? 8.608 10.454 3.613 1.00 83.75 104 TRP A C 1
ATOM 845 O O . TRP A 1 104 ? 7.714 10.189 4.417 1.00 83.75 104 TRP A O 1
ATOM 855 N N . GLU A 1 105 ? 8.373 11.220 2.543 1.00 83.81 105 GLU A N 1
ATOM 856 C CA . GLU A 1 105 ? 7.072 11.812 2.209 1.00 83.81 105 GLU A CA 1
ATOM 857 C C . GLU A 1 105 ? 6.024 10.704 1.990 1.00 83.81 105 GLU A C 1
ATOM 859 O O . GLU A 1 105 ? 4.900 10.793 2.491 1.00 83.81 105 GLU A O 1
ATOM 864 N N . VAL A 1 106 ? 6.426 9.594 1.365 1.00 85.00 106 VAL A N 1
ATOM 865 C CA . VAL A 1 106 ? 5.562 8.431 1.122 1.00 85.00 106 VAL A CA 1
ATOM 866 C C . VAL A 1 106 ? 5.282 7.672 2.412 1.00 85.00 106 VAL A C 1
ATOM 868 O O . VAL A 1 106 ? 4.134 7.342 2.704 1.00 85.00 106 VAL A O 1
ATOM 871 N N . THR A 1 107 ? 6.299 7.453 3.242 1.00 88.50 107 THR A N 1
ATOM 872 C CA . THR A 1 107 ? 6.086 6.839 4.559 1.00 88.50 107 THR A CA 1
ATOM 873 C C . THR A 1 107 ? 5.127 7.680 5.413 1.00 88.50 107 THR A C 1
ATOM 875 O O . THR A 1 107 ? 4.195 7.134 6.004 1.00 88.50 107 THR A O 1
ATOM 878 N N . ARG A 1 108 ? 5.258 9.017 5.412 1.00 88.94 108 ARG A N 1
ATOM 879 C CA . ARG A 1 108 ? 4.326 9.933 6.102 1.00 88.94 108 ARG A CA 1
ATOM 880 C C . ARG A 1 108 ? 2.892 9.801 5.593 1.00 88.94 108 ARG A C 1
ATOM 882 O O . ARG A 1 108 ? 1.972 9.815 6.408 1.00 88.94 108 ARG A O 1
ATOM 889 N N . PHE A 1 109 ? 2.697 9.629 4.284 1.00 88.44 109 PHE A N 1
ATOM 890 C CA . PHE A 1 109 ? 1.380 9.340 3.711 1.00 88.44 109 PHE A CA 1
ATOM 891 C C . PHE A 1 109 ? 0.775 8.078 4.339 1.00 88.44 109 PHE A C 1
ATOM 893 O O . PHE A 1 109 ? -0.313 8.135 4.912 1.00 88.44 109 PHE A O 1
ATOM 900 N N . PHE A 1 110 ? 1.490 6.951 4.327 1.00 90.31 110 PHE A N 1
ATOM 901 C CA . PHE A 1 110 ? 0.963 5.710 4.901 1.00 90.31 110 PHE A CA 1
ATOM 902 C C . PHE A 1 110 ? 0.727 5.810 6.411 1.00 90.31 110 PHE A C 1
ATOM 904 O O . PHE A 1 110 ? -0.309 5.353 6.889 1.00 90.31 110 PHE A O 1
ATOM 911 N N . LEU A 1 111 ? 1.616 6.462 7.162 1.00 92.31 111 LEU A N 1
ATOM 912 C CA . LEU A 1 111 ? 1.433 6.666 8.601 1.00 92.31 111 LEU A CA 1
ATOM 913 C C . LEU A 1 111 ? 0.175 7.483 8.914 1.00 92.31 111 LEU A C 1
ATOM 915 O O . LEU A 1 111 ? -0.601 7.106 9.790 1.00 92.31 111 LEU A O 1
ATOM 919 N N . LEU A 1 112 ? -0.062 8.567 8.175 1.00 92.38 112 LEU A N 1
ATOM 920 C CA . LEU A 1 112 ? -1.226 9.432 8.358 1.00 92.38 112 LEU A CA 1
ATOM 921 C C . LEU A 1 112 ? -2.537 8.702 8.017 1.00 92.38 112 LEU A C 1
ATOM 923 O O . LEU A 1 112 ? -3.527 8.821 8.745 1.00 92.38 112 LEU A O 1
ATOM 927 N N . HIS A 1 113 ? -2.540 7.885 6.961 1.00 90.25 113 HIS A N 1
ATOM 928 C CA . HIS A 1 113 ? -3.688 7.042 6.615 1.00 90.25 113 HIS A CA 1
ATOM 929 C C . HIS A 1 113 ? -3.920 5.922 7.637 1.00 90.25 113 HIS A C 1
ATOM 931 O O . HIS A 1 113 ? -5.065 5.696 8.035 1.00 90.25 113 HIS A O 1
ATOM 937 N N . GLY A 1 114 ? -2.853 5.271 8.105 1.00 91.06 114 GLY A N 1
ATOM 938 C CA . GLY A 1 114 ? -2.911 4.251 9.149 1.00 91.06 114 GLY A CA 1
ATOM 939 C C . GLY A 1 114 ? -3.449 4.811 10.462 1.00 91.06 114 GLY A C 1
ATOM 940 O O . GLY A 1 114 ? -4.349 4.217 11.058 1.00 91.06 114 GLY A O 1
ATOM 941 N N . ALA A 1 115 ? -2.980 5.991 10.876 1.00 92.25 115 ALA A N 1
ATOM 942 C CA . ALA A 1 115 ? -3.435 6.663 12.089 1.00 92.25 115 ALA A CA 1
ATOM 943 C C . ALA A 1 115 ? -4.923 7.024 12.003 1.00 92.25 115 ALA A C 1
ATOM 945 O O . ALA A 1 115 ? -5.689 6.710 12.915 1.00 92.25 115 ALA A O 1
ATOM 946 N N . ARG A 1 116 ? -5.364 7.608 10.879 1.00 91.00 116 ARG A N 1
ATOM 947 C CA . ARG A 1 116 ? -6.778 7.952 10.668 1.00 91.00 116 ARG A CA 1
ATOM 948 C C . ARG A 1 116 ? -7.676 6.716 10.641 1.00 91.00 116 ARG A C 1
ATOM 950 O O . ARG A 1 116 ? -8.735 6.732 11.261 1.00 91.00 116 ARG A O 1
ATOM 957 N N . LEU A 1 117 ? -7.259 5.643 9.968 1.00 89.75 117 LEU A N 1
ATOM 958 C CA . LEU A 1 117 ? -8.001 4.380 9.945 1.00 89.75 117 LEU A CA 1
ATOM 959 C C . LEU A 1 117 ? -8.088 3.746 11.341 1.00 89.75 117 LEU A C 1
ATOM 961 O O . LEU A 1 117 ? -9.147 3.277 11.761 1.00 89.75 117 LEU A O 1
ATOM 965 N N . THR A 1 118 ? -6.980 3.752 12.075 1.00 90.56 118 THR A N 1
ATOM 966 C CA . THR A 1 118 ? -6.913 3.225 13.441 1.00 90.56 118 THR A CA 1
ATOM 967 C C . THR A 1 118 ? -7.821 4.026 14.371 1.00 90.56 118 THR A C 1
ATOM 969 O O . THR A 1 118 ? -8.584 3.430 15.131 1.00 90.56 118 THR A O 1
ATOM 972 N N . ALA A 1 119 ? -7.827 5.358 14.256 1.00 89.31 119 ALA A N 1
ATOM 973 C CA . ALA A 1 119 ? -8.743 6.232 14.982 1.00 89.31 119 ALA A CA 1
ATOM 974 C C . ALA A 1 119 ? -10.212 5.964 14.611 1.00 89.31 119 ALA A C 1
ATOM 976 O O . ALA A 1 119 ? -11.048 5.828 15.501 1.00 89.31 119 ALA A O 1
ATOM 977 N N . GLU A 1 120 ? -10.529 5.801 13.319 1.00 88.44 120 GLU A N 1
ATOM 978 C CA . GLU A 1 120 ? -11.877 5.445 12.848 1.00 88.44 120 GLU A CA 1
ATOM 979 C C . GLU A 1 120 ? -12.374 4.150 13.517 1.00 88.44 120 GLU A C 1
ATOM 981 O O . GLU A 1 120 ? -13.501 4.081 14.012 1.00 88.44 120 GLU A O 1
ATOM 986 N N . ILE A 1 121 ? -11.519 3.128 13.587 1.00 86.69 121 ILE A N 1
ATOM 987 C CA . ILE A 1 121 ? -11.842 1.836 14.204 1.00 86.69 121 ILE A CA 1
ATOM 988 C C . ILE A 1 121 ? -11.925 1.947 15.729 1.00 86.69 121 ILE A C 1
ATOM 990 O O . ILE A 1 121 ? -12.815 1.343 16.331 1.00 86.69 121 ILE A O 1
ATOM 994 N N . ALA A 1 122 ? -11.041 2.716 16.363 1.00 87.88 122 ALA A N 1
ATOM 995 C CA . ALA A 1 122 ? -11.069 2.952 17.803 1.00 87.88 122 ALA A CA 1
ATOM 996 C C . ALA A 1 122 ? -12.364 3.660 18.228 1.00 87.88 122 ALA A C 1
ATOM 998 O O . ALA A 1 122 ? -13.028 3.206 19.160 1.00 87.88 122 ALA A O 1
ATOM 999 N N . VAL A 1 123 ? -12.787 4.696 17.493 1.00 85.88 123 VAL A N 1
ATOM 1000 C CA . VAL A 1 123 ? -14.058 5.404 17.722 1.00 85.88 123 VAL A CA 1
ATOM 1001 C C . VAL A 1 123 ? -15.246 4.460 17.537 1.00 85.88 123 VAL A C 1
ATOM 1003 O O . VAL A 1 123 ? -16.104 4.381 18.416 1.00 85.88 123 VAL A O 1
ATOM 1006 N N . LYS A 1 124 ? -15.271 3.671 16.452 1.00 83.38 124 LYS A N 1
ATOM 1007 C CA . LYS A 1 124 ? -16.314 2.653 16.214 1.00 83.38 124 LYS A CA 1
ATOM 1008 C C . LYS A 1 124 ? -16.389 1.603 17.333 1.00 83.38 124 LYS A C 1
ATOM 1010 O O . LYS A 1 124 ? -17.477 1.134 17.646 1.00 83.38 124 LYS A O 1
ATOM 1015 N N . LYS A 1 125 ? -15.253 1.233 17.936 1.00 82.69 125 LYS A N 1
ATOM 1016 C CA . LYS A 1 125 ? -15.173 0.263 19.048 1.00 82.69 125 LYS A CA 1
ATOM 1017 C C . LYS A 1 125 ? -15.472 0.858 20.426 1.00 82.69 125 LYS A C 1
ATOM 1019 O O . LYS A 1 125 ? -15.855 0.112 21.330 1.00 82.69 125 LYS A O 1
ATOM 1024 N N . SER A 1 126 ? -15.246 2.158 20.604 1.00 80.31 126 SER A N 1
ATOM 1025 C CA . SER A 1 126 ? -15.536 2.886 21.844 1.00 80.31 126 SER A CA 1
ATOM 1026 C C . SER A 1 126 ? -17.023 3.239 21.943 1.00 80.31 126 SER A C 1
ATOM 1028 O O . SER A 1 126 ? -17.645 3.062 22.990 1.00 80.31 126 SER A O 1
ATOM 1030 N N . ASN A 1 127 ? -17.635 3.622 20.819 1.00 75.75 127 ASN A N 1
ATOM 1031 C CA . ASN A 1 127 ? -19.057 3.935 20.737 1.00 75.75 127 ASN A CA 1
ATOM 1032 C C . ASN A 1 127 ? -19.913 2.658 20.714 1.00 75.75 127 ASN A C 1
ATOM 1034 O O . ASN A 1 127 ? -20.412 2.223 19.676 1.00 75.75 127 ASN A O 1
ATOM 1038 N N . ASN A 1 128 ? -20.121 2.068 21.893 1.00 56.12 128 ASN A N 1
ATOM 1039 C CA . ASN A 1 128 ? -21.077 0.986 22.131 1.00 56.12 128 ASN A CA 1
ATOM 1040 C C . ASN A 1 128 ? -22.515 1.470 21.849 1.00 56.12 128 ASN A C 1
ATOM 1042 O O . ASN A 1 128 ? -23.206 1.947 22.744 1.00 56.12 128 ASN A O 1
ATOM 1046 N N . LYS A 1 129 ? -22.970 1.359 20.594 1.00 54.34 129 LYS A N 1
ATOM 1047 C CA . LYS A 1 129 ? -24.372 1.481 20.129 1.00 54.34 129 LYS A CA 1
ATOM 1048 C C . LYS A 1 129 ? -25.144 2.790 20.427 1.00 54.34 129 LYS A C 1
ATOM 1050 O O . LYS A 1 129 ? -26.225 2.942 19.872 1.00 54.34 129 LYS A O 1
ATOM 1055 N N . ARG A 1 130 ? -24.637 3.740 21.227 1.00 47.56 130 ARG A N 1
ATOM 1056 C CA . ARG A 1 130 ? -25.410 4.918 21.687 1.00 47.56 130 ARG A CA 1
ATOM 1057 C C . ARG A 1 130 ? -25.442 6.116 20.738 1.00 47.56 130 ARG A C 1
ATOM 1059 O O . ARG A 1 130 ? -26.382 6.893 20.811 1.00 47.56 130 ARG A O 1
ATOM 1066 N N . VAL A 1 131 ? -24.476 6.263 19.830 1.00 49.94 131 VAL A N 1
ATOM 1067 C CA . VAL A 1 131 ? -24.484 7.358 18.846 1.00 49.94 131 VAL A CA 1
ATOM 1068 C C . VAL A 1 131 ? -24.085 6.805 17.480 1.00 49.94 131 VAL A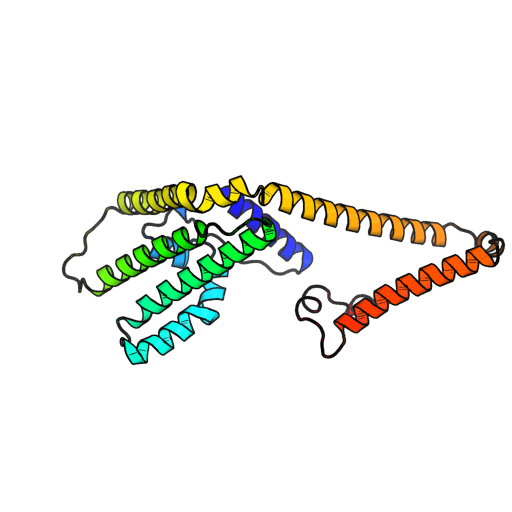 C 1
ATOM 1070 O O . VAL A 1 131 ? -22.922 6.840 17.079 1.00 49.94 131 VAL A O 1
ATOM 1073 N N . ARG A 1 132 ? -25.056 6.251 16.744 1.00 54.06 132 ARG A N 1
ATOM 1074 C CA . ARG A 1 132 ? -24.916 6.095 15.290 1.00 54.06 132 ARG A CA 1
ATOM 1075 C C . ARG A 1 132 ? -25.029 7.496 14.695 1.00 54.06 132 ARG A C 1
ATOM 1077 O O . ARG A 1 132 ? -26.124 7.925 14.352 1.00 54.06 132 ARG A O 1
ATOM 1084 N N . ILE A 1 133 ? -23.910 8.215 14.605 1.00 58.12 133 ILE A N 1
ATOM 1085 C CA . ILE A 1 133 ? -23.851 9.439 13.803 1.00 58.12 133 ILE A CA 1
ATOM 1086 C C . ILE A 1 133 ? -24.142 9.003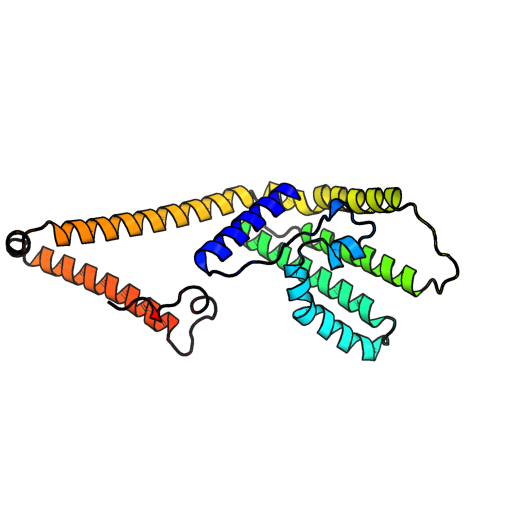 12.367 1.00 58.12 133 ILE A C 1
ATOM 1088 O O . ILE A 1 133 ? -23.306 8.376 11.713 1.00 58.12 133 ILE A O 1
ATOM 1092 N N . HIS A 1 134 ? -25.369 9.243 11.915 1.00 61.44 134 HIS A N 1
ATOM 1093 C CA . HIS A 1 134 ? -25.815 8.882 10.580 1.00 61.44 134 HIS A CA 1
ATOM 1094 C C . HIS A 1 134 ? -25.261 9.927 9.614 1.00 61.44 134 HIS A C 1
ATOM 1096 O O . HIS A 1 134 ? -25.941 10.872 9.232 1.00 61.44 134 HIS A O 1
ATOM 1102 N N . VAL A 1 135 ? -23.979 9.802 9.271 1.00 69.12 135 VAL A N 1
ATOM 1103 C CA . VAL A 1 135 ? -23.387 10.647 8.235 1.00 69.12 135 VAL A CA 1
ATOM 1104 C C . VAL A 1 135 ? -23.989 10.204 6.899 1.00 69.12 135 VAL A C 1
ATOM 1106 O O . VAL A 1 135 ? -23.886 9.019 6.560 1.00 69.12 135 VAL A O 1
ATOM 1109 N N . PRO A 1 136 ? -24.615 11.109 6.126 1.00 81.44 136 PRO A N 1
ATOM 1110 C CA . PRO A 1 136 ? -25.085 10.783 4.789 1.00 81.44 136 PRO A CA 1
ATOM 1111 C C . PRO A 1 136 ? -23.950 10.167 3.967 1.00 81.44 136 PRO A C 1
ATOM 1113 O O . PRO A 1 136 ? -22.839 10.701 3.931 1.00 81.44 136 PRO A O 1
ATOM 1116 N N . LYS A 1 137 ? -24.225 9.045 3.288 1.00 80.62 137 LYS A N 1
ATOM 1117 C CA . LYS A 1 137 ? -23.213 8.276 2.535 1.00 80.62 137 LYS A CA 1
ATOM 1118 C C . LYS A 1 137 ? -22.423 9.144 1.550 1.00 80.62 137 LYS A C 1
ATOM 1120 O O . LYS A 1 137 ? -21.235 8.915 1.353 1.00 80.62 137 LYS A O 1
ATOM 1125 N N . ILE A 1 138 ? -23.072 10.156 0.975 1.00 82.31 138 ILE A N 1
ATOM 1126 C CA . ILE A 1 138 ? -22.464 11.118 0.048 1.00 82.31 138 ILE A CA 1
ATOM 1127 C C . ILE A 1 138 ? -21.398 11.966 0.751 1.00 82.31 138 ILE A C 1
ATOM 1129 O O . ILE A 1 138 ? -20.286 12.077 0.248 1.00 82.31 138 ILE A O 1
ATOM 1133 N N . ILE A 1 139 ? -21.692 12.501 1.940 1.00 84.50 139 ILE A N 1
ATOM 1134 C CA . ILE A 1 139 ? -20.747 13.325 2.710 1.00 84.50 139 ILE A CA 1
ATOM 1135 C C . ILE A 1 139 ? -19.549 12.481 3.154 1.00 84.50 139 ILE A C 1
ATOM 1137 O O . ILE A 1 139 ? -18.401 12.898 3.010 1.00 84.50 139 ILE A O 1
ATOM 1141 N N . ALA A 1 140 ? -19.805 11.262 3.634 1.00 81.25 140 ALA A N 1
ATOM 1142 C CA . ALA A 1 140 ? -18.751 10.335 4.036 1.00 81.25 140 ALA A CA 1
ATOM 1143 C C . ALA A 1 140 ? -17.840 9.950 2.854 1.00 81.25 140 ALA A C 1
ATOM 1145 O O . ALA A 1 140 ? -16.615 9.905 3.000 1.00 81.25 140 ALA A O 1
ATOM 1146 N N . ARG A 1 141 ? -18.427 9.751 1.666 1.00 81.75 141 ARG A N 1
ATOM 1147 C CA . ARG A 1 141 ? -17.701 9.484 0.420 1.00 81.75 141 ARG A CA 1
ATOM 1148 C C . ARG A 1 141 ? -16.858 10.675 -0.020 1.00 81.75 141 ARG A C 1
ATOM 1150 O O . ARG A 1 141 ? -15.660 10.510 -0.219 1.00 81.75 141 ARG A O 1
ATOM 1157 N N . ILE A 1 142 ? -17.444 11.870 -0.112 1.00 84.88 142 ILE A N 1
ATOM 1158 C CA . ILE A 1 142 ? -16.719 13.092 -0.498 1.00 84.88 142 ILE A CA 1
ATOM 1159 C C . ILE A 1 142 ? -15.566 13.352 0.474 1.00 84.88 142 ILE A C 1
ATOM 1161 O O . ILE A 1 142 ? -14.456 13.638 0.040 1.00 84.88 142 ILE A O 1
ATOM 1165 N N . SER A 1 143 ? -15.790 13.187 1.780 1.00 82.81 143 SER A N 1
ATOM 1166 C CA . SER A 1 143 ? -14.740 13.362 2.786 1.00 82.81 143 SER A CA 1
ATOM 1167 C C . SER A 1 143 ? -13.618 12.328 2.644 1.00 82.81 143 SER A C 1
ATOM 1169 O O . SER A 1 143 ? -12.443 12.687 2.690 1.00 82.81 143 SER A O 1
ATOM 1171 N N . THR A 1 144 ? -13.959 11.053 2.434 1.00 82.81 144 THR A N 1
ATOM 1172 C CA . THR A 1 144 ? -12.981 9.960 2.298 1.00 82.81 144 THR A CA 1
ATOM 1173 C C . THR A 1 144 ? -12.154 10.105 1.022 1.00 82.81 144 THR A C 1
ATOM 1175 O O . THR A 1 144 ? -10.924 10.069 1.075 1.00 82.81 144 THR A O 1
ATOM 1178 N N . VAL A 1 145 ? -12.819 10.314 -0.116 1.00 81.38 145 VAL A N 1
ATOM 1179 C CA . VAL A 1 145 ? -12.169 10.481 -1.421 1.00 81.38 145 VAL A CA 1
ATOM 1180 C C . VAL A 1 145 ? -11.394 11.795 -1.470 1.00 81.38 145 VAL A C 1
ATOM 1182 O O . VAL A 1 145 ? -10.252 11.806 -1.916 1.00 81.38 145 VAL A O 1
ATOM 1185 N N . GLY A 1 146 ? -11.963 12.887 -0.957 1.00 83.19 146 GLY A N 1
ATOM 1186 C CA . GLY A 1 146 ? -11.298 14.186 -0.875 1.00 83.19 146 GLY A CA 1
ATOM 1187 C C . GLY A 1 146 ? -10.031 14.122 -0.029 1.00 83.19 146 GLY A C 1
ATOM 1188 O O . GLY A 1 146 ? -8.974 14.551 -0.482 1.00 83.19 146 GLY A O 1
ATOM 1189 N N . PHE A 1 147 ? -10.100 13.498 1.152 1.00 86.25 147 PHE A N 1
ATOM 1190 C CA . PHE A 1 147 ? -8.921 13.252 1.981 1.00 86.25 147 PHE A CA 1
ATOM 1191 C C . PHE A 1 147 ? -7.855 12.461 1.219 1.00 86.25 147 PHE A C 1
ATOM 1193 O O . PHE A 1 147 ? -6.715 12.903 1.174 1.00 86.25 147 PHE A O 1
ATOM 1200 N N . MET A 1 148 ? -8.235 11.354 0.571 1.00 83.19 148 MET A N 1
ATOM 1201 C CA . MET A 1 148 ? -7.322 10.521 -0.220 1.00 83.19 148 MET A CA 1
ATOM 1202 C C . MET A 1 148 ? -6.655 11.287 -1.369 1.00 83.19 148 MET A C 1
ATOM 1204 O O . MET A 1 148 ? -5.464 11.123 -1.625 1.00 83.19 148 MET A O 1
ATOM 1208 N N . MET A 1 149 ? -7.418 12.124 -2.071 1.00 80.19 149 MET A N 1
ATOM 1209 C CA . MET A 1 149 ? -6.913 12.919 -3.188 1.00 80.19 149 MET A CA 1
ATOM 1210 C C . MET A 1 149 ? -5.936 13.990 -2.707 1.00 80.19 149 MET A C 1
ATOM 1212 O O . MET A 1 149 ? -4.856 14.125 -3.277 1.00 80.19 149 MET A O 1
ATOM 1216 N N . ILE A 1 150 ? -6.284 14.713 -1.640 1.00 84.19 150 ILE A N 1
ATOM 1217 C CA . ILE A 1 150 ? -5.445 15.778 -1.081 1.00 84.19 150 ILE A CA 1
ATOM 1218 C C . ILE A 1 150 ? -4.130 15.200 -0.556 1.00 84.19 150 ILE A C 1
ATOM 1220 O O . ILE A 1 150 ? -3.059 15.674 -0.930 1.00 84.19 150 ILE A O 1
ATOM 1224 N N . THR A 1 151 ? -4.185 14.153 0.270 1.00 83.06 151 THR A N 1
ATOM 1225 C CA . THR A 1 151 ? -2.978 13.532 0.832 1.00 83.06 151 THR A CA 1
ATOM 1226 C C . THR A 1 151 ? -2.139 12.853 -0.245 1.00 83.06 151 THR A C 1
ATOM 1228 O O . THR A 1 151 ? -0.913 12.912 -0.183 1.00 83.06 151 THR A O 1
ATOM 1231 N N . GLY A 1 152 ? -2.772 12.269 -1.267 1.00 79.31 152 GLY A N 1
ATOM 1232 C CA . GLY A 1 152 ? -2.079 11.710 -2.424 1.00 79.31 152 GLY A CA 1
ATOM 1233 C C . GLY A 1 152 ? -1.301 12.782 -3.188 1.00 79.31 152 GLY A C 1
ATOM 1234 O O . GLY A 1 152 ? -0.098 12.636 -3.402 1.00 79.31 152 GLY A O 1
ATOM 1235 N N . ILE A 1 153 ? -1.958 13.886 -3.560 1.00 79.19 153 ILE A N 1
ATOM 1236 C CA . ILE A 1 153 ? -1.331 15.021 -4.266 1.00 79.19 153 ILE A CA 1
ATOM 1237 C C . ILE A 1 153 ? -0.211 15.642 -3.433 1.00 79.19 153 ILE A C 1
ATOM 1239 O O . ILE A 1 153 ? 0.833 15.989 -3.978 1.00 79.19 153 ILE A O 1
ATOM 1243 N N . TRP A 1 154 ? -0.407 15.750 -2.123 1.00 76.50 154 TRP A N 1
ATOM 1244 C CA . TRP A 1 154 ? 0.529 16.446 -1.254 1.00 76.50 154 TRP A CA 1
ATOM 1245 C C . TRP A 1 154 ? 1.748 15.613 -0.847 1.00 76.50 154 TRP A C 1
ATOM 1247 O O . TRP A 1 154 ? 2.851 16.143 -0.813 1.00 76.50 154 TRP A O 1
ATOM 1257 N N . LEU A 1 155 ? 1.580 14.323 -0.544 1.00 74.62 155 LEU A N 1
ATOM 1258 C CA . LEU A 1 155 ? 2.650 13.501 0.041 1.00 74.62 155 LEU A CA 1
ATOM 1259 C C . LEU A 1 155 ? 3.148 12.394 -0.887 1.00 74.62 155 LEU A C 1
ATOM 1261 O O . LEU A 1 155 ? 4.309 12.001 -0.811 1.00 74.62 155 LEU A O 1
ATOM 1265 N N . PHE A 1 156 ? 2.296 11.888 -1.777 1.00 70.25 156 PHE A N 1
ATOM 1266 C CA . PHE A 1 156 ? 2.644 10.755 -2.635 1.00 70.25 156 PHE A CA 1
ATOM 1267 C C . PHE A 1 156 ? 3.193 11.201 -4.001 1.00 70.25 156 PHE A C 1
ATOM 1269 O O . PHE A 1 156 ? 4.096 10.583 -4.565 1.00 70.25 156 PHE A O 1
ATOM 1276 N N . PHE A 1 157 ? 2.673 12.300 -4.548 1.00 67.00 157 PHE A N 1
ATOM 1277 C CA . PHE A 1 157 ? 3.032 12.795 -5.880 1.00 67.00 157 PHE A CA 1
ATOM 1278 C C . PHE A 1 157 ? 4.349 13.582 -6.005 1.00 67.00 157 PHE A C 1
ATOM 1280 O O . PHE A 1 157 ? 4.994 13.447 -7.057 1.00 67.00 157 PHE A O 1
ATOM 1287 N N . PRO A 1 158 ? 4.787 14.389 -5.018 1.00 68.06 158 PRO A N 1
ATOM 1288 C CA . PRO A 1 158 ? 6.030 15.147 -5.147 1.00 68.06 158 PRO A CA 1
ATOM 1289 C C . PRO A 1 158 ? 7.280 14.262 -5.306 1.00 68.06 158 PRO A C 1
ATOM 1291 O O . PRO A 1 158 ? 8.055 14.539 -6.227 1.00 68.06 158 PRO A O 1
ATOM 1294 N N . PRO A 1 159 ? 7.455 13.152 -4.551 1.00 60.97 159 PRO A N 1
ATOM 1295 C CA . PRO A 1 159 ? 8.547 12.201 -4.788 1.00 60.97 159 PRO A CA 1
ATOM 1296 C C . PRO A 1 159 ? 8.551 11.631 -6.211 1.00 60.97 159 PRO A C 1
ATOM 1298 O O . PRO A 1 159 ? 9.585 11.615 -6.880 1.00 60.97 159 PRO A O 1
ATOM 1301 N N . ARG A 1 160 ? 7.376 11.224 -6.719 1.00 58.06 160 ARG A N 1
ATOM 1302 C CA . ARG A 1 160 ? 7.223 10.655 -8.070 1.00 58.06 160 ARG A CA 1
ATOM 1303 C C . ARG A 1 160 ? 7.688 11.629 -9.154 1.00 58.06 160 ARG A C 1
ATOM 1305 O O . ARG A 1 160 ? 8.314 11.216 -10.128 1.00 58.06 160 ARG A O 1
ATOM 1312 N N . SER A 1 161 ? 7.365 12.908 -8.978 1.00 58.69 161 SER A N 1
ATOM 1313 C CA . SER A 1 161 ? 7.653 13.959 -9.958 1.00 58.69 161 SER A CA 1
ATOM 1314 C C . SER A 1 161 ? 9.119 14.400 -9.908 1.00 58.69 161 SER A C 1
ATOM 1316 O O . SER A 1 161 ? 9.712 14.649 -10.953 1.00 58.69 161 SER A O 1
ATOM 1318 N N . ARG A 1 162 ? 9.738 14.417 -8.717 1.00 62.25 162 ARG A N 1
ATOM 1319 C CA . ARG A 1 162 ? 11.168 14.732 -8.541 1.00 62.25 162 ARG A CA 1
ATOM 1320 C C . ARG A 1 162 ? 12.089 13.652 -9.111 1.00 62.25 162 ARG A C 1
ATOM 1322 O O . ARG A 1 162 ? 13.118 13.975 -9.693 1.00 62.25 162 ARG A O 1
ATOM 1329 N N . CYS A 1 163 ? 11.722 12.379 -8.974 1.00 56.22 163 CYS A N 1
ATOM 1330 C CA . CYS A 1 163 ? 12.594 11.271 -9.369 1.00 56.22 163 CYS A CA 1
ATOM 1331 C C . CYS A 1 163 ? 12.499 10.874 -10.850 1.00 56.22 163 CYS A C 1
ATOM 1333 O O . CYS A 1 163 ? 13.251 9.997 -11.269 1.00 56.22 163 CYS A O 1
ATOM 1335 N N . LYS A 1 164 ? 11.561 11.441 -11.635 1.00 62.53 164 LYS A N 1
ATOM 1336 C CA . LYS A 1 164 ? 11.233 10.966 -13.000 1.00 62.53 164 LYS A CA 1
ATOM 1337 C C . LYS A 1 164 ? 11.107 9.433 -13.081 1.00 62.53 164 LYS A C 1
ATOM 1339 O O . LYS A 1 164 ? 11.388 8.826 -14.111 1.00 62.53 164 LYS A O 1
ATOM 1344 N N . ALA A 1 165 ? 10.687 8.796 -11.984 1.00 56.28 165 ALA A N 1
ATOM 1345 C CA . ALA A 1 165 ? 10.761 7.344 -11.809 1.00 56.28 165 ALA A CA 1
ATOM 1346 C C . ALA A 1 165 ? 9.953 6.593 -12.880 1.00 56.28 165 ALA A C 1
ATOM 1348 O O . ALA A 1 165 ? 10.320 5.501 -13.293 1.00 56.28 165 ALA A O 1
ATOM 1349 N N . PHE A 1 166 ? 8.880 7.217 -13.374 1.00 55.94 166 PHE A N 1
ATOM 1350 C CA . PHE A 1 166 ? 8.069 6.679 -14.462 1.00 55.94 166 PHE A CA 1
ATOM 1351 C C . PHE A 1 166 ? 8.772 6.758 -15.827 1.00 55.94 166 PHE A C 1
ATOM 1353 O O . PHE A 1 166 ? 8.761 5.782 -16.565 1.00 55.94 166 PHE A O 1
ATOM 1360 N N . GLU A 1 167 ? 9.431 7.880 -16.147 1.00 61.31 167 GLU A N 1
ATOM 1361 C CA . GLU A 1 167 ? 10.194 8.034 -17.400 1.00 61.31 167 GLU A CA 1
ATOM 1362 C C . GLU A 1 167 ? 11.370 7.054 -17.446 1.00 61.31 167 GLU A C 1
ATOM 1364 O O . GLU A 1 167 ? 11.613 6.420 -18.469 1.00 61.31 167 GLU A O 1
ATOM 1369 N N . ARG A 1 168 ? 12.071 6.889 -16.318 1.00 62.31 168 ARG A N 1
ATOM 1370 C CA . ARG A 1 168 ? 13.207 5.967 -16.205 1.00 62.31 168 ARG A CA 1
ATOM 1371 C C . ARG A 1 168 ? 12.781 4.503 -16.223 1.00 62.31 168 ARG A C 1
ATOM 1373 O O . ARG A 1 168 ? 13.375 3.735 -16.964 1.00 62.31 168 ARG A O 1
ATOM 1380 N N . GLY A 1 169 ? 11.725 4.133 -15.494 1.00 60.06 169 GLY A N 1
ATOM 1381 C CA . GLY A 1 169 ? 11.195 2.767 -15.527 1.00 60.06 169 GLY A CA 1
ATOM 1382 C C . GLY A 1 169 ? 10.723 2.356 -16.926 1.00 60.06 169 GLY A C 1
ATOM 1383 O O . GLY A 1 169 ? 10.986 1.239 -17.363 1.00 60.06 169 GLY A O 1
ATOM 1384 N N . ILE A 1 170 ? 10.099 3.276 -17.674 1.00 60.16 170 ILE A N 1
ATOM 1385 C CA . ILE A 1 170 ? 9.764 3.044 -19.086 1.00 60.16 170 ILE A CA 1
ATOM 1386 C C . ILE A 1 170 ? 11.032 2.916 -19.935 1.00 60.16 170 ILE A C 1
ATOM 1388 O O . ILE A 1 170 ? 11.102 2.015 -20.763 1.00 60.16 170 ILE A O 1
ATOM 1392 N N . ALA A 1 171 ? 12.037 3.774 -19.739 1.00 62.34 171 ALA A N 1
ATOM 1393 C CA . ALA A 1 171 ? 13.288 3.701 -20.493 1.00 62.34 171 ALA A CA 1
ATOM 1394 C C . ALA A 1 171 ? 14.032 2.372 -20.268 1.00 62.34 171 ALA A C 1
ATOM 1396 O O . ALA A 1 171 ? 14.510 1.775 -21.229 1.00 62.34 171 ALA A O 1
ATOM 1397 N N . GLU A 1 172 ? 14.077 1.875 -19.030 1.00 64.06 172 GLU A N 1
ATOM 1398 C CA . GLU A 1 172 ? 14.653 0.567 -18.698 1.00 64.06 172 GLU A CA 1
ATOM 1399 C C . GLU A 1 172 ? 13.849 -0.574 -19.333 1.00 64.06 172 GLU A C 1
ATOM 1401 O O . GLU A 1 172 ? 14.430 -1.464 -19.952 1.00 64.06 172 GLU A O 1
ATOM 1406 N N . TYR A 1 173 ? 12.515 -0.518 -19.279 1.00 63.94 173 TYR A N 1
ATOM 1407 C CA . TYR A 1 173 ? 11.658 -1.513 -19.927 1.00 63.94 173 TYR A CA 1
ATOM 1408 C C . TYR A 1 173 ? 11.830 -1.529 -21.456 1.00 63.94 173 TYR A C 1
ATOM 1410 O O . TYR A 1 173 ? 11.936 -2.594 -22.065 1.00 63.94 173 TYR A O 1
ATOM 1418 N N . VAL A 1 174 ? 11.922 -0.352 -22.086 1.00 66.94 174 VAL A N 1
ATOM 1419 C CA . VAL A 1 174 ? 12.202 -0.207 -23.523 1.00 66.94 174 VAL A CA 1
ATOM 1420 C C . VAL A 1 174 ? 13.592 -0.741 -23.868 1.00 66.94 174 VAL A C 1
ATOM 1422 O O . VAL A 1 174 ? 13.736 -1.416 -24.885 1.00 66.94 174 VAL A O 1
ATOM 1425 N N . ALA A 1 175 ? 14.602 -0.497 -23.029 1.00 64.81 175 ALA A N 1
ATOM 1426 C CA . ALA A 1 175 ? 15.954 -1.011 -23.237 1.00 64.81 175 ALA A CA 1
ATOM 1427 C C . ALA A 1 175 ? 16.005 -2.546 -23.156 1.00 64.81 175 ALA A C 1
ATOM 1429 O O . ALA A 1 175 ? 16.610 -3.182 -24.017 1.00 64.81 175 ALA A O 1
ATOM 1430 N N . VAL A 1 176 ? 15.313 -3.150 -22.185 1.00 68.94 176 VAL A N 1
ATOM 1431 C CA . VAL A 1 176 ? 15.180 -4.614 -22.086 1.00 68.94 176 VAL A CA 1
ATOM 1432 C C . VAL A 1 176 ? 14.431 -5.172 -23.299 1.00 68.94 176 VAL A C 1
ATOM 1434 O O . VAL A 1 176 ? 14.877 -6.146 -23.901 1.00 68.94 176 VAL A O 1
ATOM 1437 N N . GLY A 1 177 ? 13.336 -4.532 -23.717 1.00 63.81 177 GLY A N 1
ATOM 1438 C CA . GLY A 1 177 ? 12.595 -4.930 -24.915 1.00 63.81 177 GLY A CA 1
ATOM 1439 C C . GLY A 1 177 ? 13.434 -4.848 -26.196 1.00 63.81 177 GLY A C 1
ATOM 1440 O O . GLY A 1 177 ? 13.372 -5.748 -27.035 1.00 63.81 177 GLY A O 1
ATOM 1441 N N . ALA A 1 178 ? 14.255 -3.803 -26.339 1.00 66.88 178 ALA A N 1
ATOM 1442 C CA . ALA A 1 178 ? 15.192 -3.658 -27.451 1.00 66.88 178 ALA A CA 1
ATOM 1443 C C . ALA A 1 178 ? 16.264 -4.757 -27.431 1.00 66.88 178 ALA A C 1
ATOM 1445 O O . ALA A 1 178 ? 16.482 -5.406 -28.451 1.00 66.88 178 ALA A O 1
ATOM 1446 N N . PHE A 1 179 ? 16.845 -5.039 -26.262 1.00 68.19 179 PHE A N 1
ATOM 1447 C CA . PHE A 1 179 ? 17.815 -6.118 -26.084 1.00 68.19 179 PHE A CA 1
ATOM 1448 C C . PHE A 1 179 ? 17.239 -7.487 -26.473 1.00 68.19 179 PHE A C 1
ATOM 1450 O O . PHE A 1 179 ? 17.841 -8.205 -27.267 1.00 68.19 179 PHE A O 1
ATOM 1457 N N . VAL A 1 180 ? 16.038 -7.832 -25.992 1.00 69.50 180 VAL A N 1
ATOM 1458 C CA . VAL A 1 180 ? 15.362 -9.096 -26.345 1.00 69.50 180 VAL A CA 1
ATOM 1459 C C . VAL A 1 180 ? 15.105 -9.181 -27.851 1.00 69.50 180 VAL A C 1
ATOM 1461 O O . VAL A 1 180 ? 15.333 -10.223 -28.469 1.00 69.50 180 VAL A O 1
ATOM 1464 N N . LYS A 1 181 ? 14.668 -8.079 -28.468 1.00 67.94 181 LYS A N 1
ATOM 1465 C CA . LYS A 1 181 ? 14.438 -8.013 -29.915 1.00 67.94 181 LYS A CA 1
ATOM 1466 C C . LYS A 1 181 ? 15.728 -8.208 -30.712 1.00 67.94 181 LYS A C 1
ATOM 1468 O O . LYS A 1 181 ? 15.698 -8.876 -31.746 1.00 67.94 181 LYS A O 1
ATOM 1473 N N . ASP A 1 182 ? 16.842 -7.654 -30.247 1.00 69.25 182 ASP A N 1
ATOM 1474 C CA . ASP A 1 182 ? 18.140 -7.809 -30.901 1.00 69.25 182 ASP A CA 1
ATOM 1475 C C . ASP A 1 182 ? 18.692 -9.230 -30.739 1.00 69.25 182 ASP A C 1
ATOM 1477 O O . ASP A 1 182 ? 19.136 -9.816 -31.726 1.00 69.25 182 ASP A O 1
ATOM 1481 N N . VAL A 1 183 ? 18.544 -9.850 -29.564 1.00 68.62 183 VAL A N 1
ATOM 1482 C CA . VAL A 1 183 ? 18.854 -11.277 -29.360 1.00 68.62 183 VAL A CA 1
ATOM 1483 C C . VAL A 1 183 ? 18.033 -12.154 -30.308 1.00 68.62 183 VAL A C 1
ATOM 1485 O O . VAL A 1 183 ? 18.586 -13.018 -30.989 1.00 68.62 183 VAL A O 1
ATOM 1488 N N . TYR A 1 184 ? 16.727 -11.897 -30.432 1.00 68.44 184 TYR A N 1
ATOM 1489 C CA . TYR A 1 184 ? 15.859 -12.629 -31.357 1.00 68.44 184 TYR A CA 1
ATOM 1490 C C . TYR A 1 184 ? 16.273 -12.444 -32.827 1.00 68.44 184 TYR A C 1
ATOM 1492 O O . TYR A 1 184 ? 16.282 -13.401 -33.607 1.00 68.44 184 TYR A O 1
ATOM 1500 N N . ARG A 1 185 ? 16.654 -11.226 -33.233 1.00 68.88 185 ARG A N 1
ATOM 1501 C CA . ARG A 1 185 ? 17.167 -10.954 -34.588 1.00 68.88 185 ARG A CA 1
ATOM 1502 C C . ARG A 1 185 ? 18.460 -11.706 -34.871 1.00 68.88 185 ARG A C 1
ATOM 1504 O O . ARG A 1 185 ? 18.584 -12.281 -35.946 1.00 68.88 185 ARG A O 1
ATOM 1511 N N . VAL A 1 186 ? 19.396 -11.731 -33.926 1.00 68.62 186 VAL A N 1
ATOM 1512 C CA . VAL A 1 186 ? 20.658 -12.467 -34.080 1.00 68.62 186 VAL A CA 1
ATOM 1513 C C . VAL A 1 186 ? 20.391 -13.969 -34.159 1.00 68.62 186 VAL A C 1
ATOM 1515 O O . VAL A 1 186 ? 20.857 -14.615 -35.093 1.00 68.62 186 VAL A O 1
ATOM 1518 N N . ALA A 1 187 ? 19.574 -14.517 -33.258 1.00 65.88 187 ALA A N 1
ATOM 1519 C CA . ALA A 1 187 ? 19.211 -15.933 -33.271 1.00 65.88 187 ALA A CA 1
ATOM 1520 C C . ALA A 1 187 ? 18.519 -16.341 -34.585 1.00 65.88 187 ALA A C 1
ATOM 1522 O O . ALA A 1 187 ? 18.893 -17.333 -35.210 1.00 65.88 187 ALA A O 1
ATOM 1523 N N . SER A 1 188 ? 17.555 -15.543 -35.054 1.00 66.06 188 SER A N 1
ATOM 1524 C CA . SER A 1 188 ? 16.857 -15.792 -36.322 1.00 66.06 188 SER A CA 1
ATOM 1525 C C . SER A 1 188 ? 17.751 -15.605 -37.553 1.00 66.06 188 SER A C 1
ATOM 1527 O O . SER A 1 188 ? 17.600 -16.347 -38.522 1.00 66.06 188 SER A O 1
ATOM 1529 N N . ALA A 1 189 ? 18.711 -14.676 -37.527 1.00 66.19 189 ALA A N 1
ATOM 1530 C CA . ALA A 1 189 ? 19.713 -14.527 -38.579 1.00 66.19 189 ALA A CA 1
ATOM 1531 C C . ALA A 1 189 ? 20.680 -15.720 -38.614 1.00 66.19 189 ALA A C 1
ATOM 1533 O O . ALA A 1 189 ? 20.945 -16.238 -39.694 1.00 66.19 189 ALA A O 1
ATOM 1534 N N . CYS A 1 190 ? 21.144 -16.209 -37.459 1.00 64.69 190 CYS A N 1
ATOM 1535 C CA . CYS A 1 190 ? 21.981 -17.407 -37.359 1.00 64.69 190 CYS A CA 1
ATOM 1536 C C . CYS A 1 190 ? 21.253 -18.661 -37.866 1.00 64.69 190 CYS A C 1
ATOM 1538 O O . CYS A 1 190 ? 21.831 -19.421 -38.638 1.00 64.69 190 CYS A O 1
ATOM 1540 N N . LEU A 1 191 ? 19.976 -18.840 -37.506 1.00 64.88 191 LEU A N 1
ATOM 1541 C CA . LEU A 1 191 ? 19.121 -19.923 -38.012 1.00 64.88 191 LEU A CA 1
ATOM 1542 C C . LEU A 1 191 ? 18.885 -19.820 -39.525 1.00 64.88 191 LEU A C 1
ATOM 1544 O O . LEU A 1 191 ? 18.922 -20.817 -40.242 1.00 64.88 191 LEU A O 1
ATOM 1548 N N . ARG A 1 192 ? 18.674 -18.608 -40.049 1.00 63.22 192 ARG A N 1
ATOM 1549 C CA . ARG A 1 192 ? 18.537 -18.398 -41.496 1.00 63.22 192 ARG A CA 1
ATOM 1550 C C . ARG A 1 192 ? 19.844 -18.692 -42.219 1.00 63.22 192 ARG A C 1
ATOM 1552 O O . ARG A 1 192 ? 19.814 -19.410 -43.212 1.00 63.22 192 ARG A O 1
ATOM 1559 N N . LEU A 1 193 ? 20.977 -18.212 -41.713 1.00 61.44 193 LEU A N 1
ATOM 1560 C CA . LEU A 1 193 ? 22.301 -18.489 -42.271 1.00 61.44 193 LEU A CA 1
ATOM 1561 C C . LEU A 1 193 ? 22.618 -19.987 -42.244 1.00 61.44 193 LEU A C 1
ATOM 1563 O O . LEU A 1 193 ? 23.065 -20.512 -43.256 1.00 61.44 193 LEU A O 1
ATOM 1567 N N . SER A 1 194 ? 22.316 -20.706 -41.160 1.00 62.25 194 SER A N 1
ATOM 1568 C CA . SER A 1 194 ? 22.519 -22.161 -41.115 1.00 62.25 194 SER A CA 1
ATOM 1569 C C . SER A 1 194 ? 21.602 -22.918 -42.081 1.00 62.25 194 SER A C 1
ATOM 1571 O O . SER A 1 194 ? 22.028 -23.908 -42.665 1.00 62.25 194 SER A O 1
ATOM 1573 N N . SER A 1 195 ? 20.375 -22.433 -42.301 1.00 58.66 195 SER A N 1
ATOM 1574 C CA . SER A 1 195 ? 19.418 -23.049 -43.234 1.00 58.66 195 SER A CA 1
ATOM 1575 C C . SER A 1 195 ? 19.653 -22.716 -44.715 1.00 58.66 195 SER A C 1
ATOM 1577 O O . SER A 1 195 ? 19.179 -23.443 -45.584 1.00 58.66 195 SER A O 1
ATOM 1579 N N . THR A 1 196 ? 20.361 -21.621 -45.022 1.00 59.59 196 THR A N 1
ATOM 1580 C CA . THR A 1 196 ? 20.558 -21.123 -46.399 1.00 59.59 196 THR A CA 1
ATOM 1581 C C . THR A 1 196 ? 21.978 -21.288 -46.913 1.00 59.59 196 THR A C 1
ATOM 1583 O O . THR A 1 196 ? 22.175 -21.288 -48.126 1.00 59.59 196 THR A O 1
ATOM 1586 N N . LEU A 1 197 ? 22.968 -21.440 -46.029 1.00 54.78 197 LEU A N 1
ATOM 1587 C CA . LEU A 1 197 ? 24.341 -21.702 -46.434 1.00 54.78 197 LEU A CA 1
ATOM 1588 C C . LEU A 1 197 ? 24.478 -23.161 -46.874 1.00 54.78 197 LEU A C 1
ATOM 1590 O O . LEU A 1 197 ? 24.331 -24.071 -46.057 1.00 54.78 197 LEU A O 1
ATOM 1594 N N . PRO A 1 198 ? 24.816 -23.419 -48.145 1.00 60.56 198 PRO A N 1
ATOM 1595 C CA . PRO A 1 198 ? 25.126 -24.768 -48.572 1.00 60.56 198 PRO A CA 1
ATOM 1596 C C . PRO A 1 198 ? 26.360 -25.282 -47.820 1.00 60.56 198 PRO A C 1
ATOM 1598 O O . PRO A 1 198 ? 27.329 -24.542 -47.627 1.00 60.56 198 PRO A O 1
ATOM 1601 N N . TRP A 1 199 ? 26.368 -26.563 -47.447 1.00 58.00 199 TRP A N 1
ATOM 1602 C CA . TRP A 1 199 ? 27.458 -27.205 -46.693 1.00 58.00 199 TRP A CA 1
ATOM 1603 C C . TRP A 1 199 ? 28.863 -26.971 -47.299 1.00 58.00 199 TRP A C 1
ATOM 1605 O O . TRP A 1 199 ? 29.862 -26.905 -46.580 1.00 58.00 199 TRP A O 1
ATOM 1615 N N . TRP A 1 200 ? 28.947 -26.761 -48.617 1.00 60.03 200 TRP A N 1
ATOM 1616 C CA . TRP A 1 200 ? 30.191 -26.473 -49.329 1.00 60.03 200 TRP A CA 1
ATOM 1617 C C . TRP A 1 200 ? 30.768 -25.075 -49.042 1.00 60.03 200 TRP A C 1
ATOM 1619 O O . TRP A 1 200 ? 31.989 -24.917 -49.068 1.00 60.03 200 TRP A O 1
ATOM 1629 N N . LEU A 1 201 ? 29.959 -24.069 -48.692 1.00 61.16 201 LEU A N 1
ATOM 1630 C CA . LEU A 1 201 ? 30.469 -22.739 -48.327 1.00 61.16 201 LEU A CA 1
ATOM 1631 C C . LEU A 1 201 ? 31.069 -22.738 -46.913 1.00 61.16 201 LEU A C 1
ATOM 1633 O O . LEU A 1 201 ? 32.126 -22.150 -46.686 1.00 61.16 201 LEU A O 1
ATOM 1637 N N . LEU A 1 202 ? 30.457 -23.492 -45.993 1.00 57.06 202 LEU A N 1
ATOM 1638 C CA . LEU A 1 202 ? 31.015 -23.746 -44.662 1.00 57.06 202 LEU A CA 1
ATOM 1639 C C . LEU A 1 202 ? 32.363 -24.478 -44.754 1.00 57.06 202 LEU A C 1
ATOM 1641 O O . LEU A 1 202 ? 33.279 -24.181 -43.989 1.00 57.06 202 LEU A O 1
ATOM 1645 N N . SER A 1 203 ? 32.536 -25.372 -45.735 1.00 60.12 203 SER A N 1
ATOM 1646 C CA . SER A 1 203 ? 33.804 -26.082 -45.956 1.00 60.12 203 SER A CA 1
ATOM 1647 C C . SER A 1 203 ? 34.966 -25.164 -46.384 1.00 60.12 203 SER A C 1
ATOM 1649 O O . SER A 1 203 ? 36.114 -25.472 -46.060 1.00 60.12 203 SER A O 1
ATOM 1651 N N . ARG A 1 204 ? 34.669 -24.003 -46.994 1.00 63.19 204 ARG A N 1
ATOM 1652 C CA . ARG A 1 204 ? 35.628 -23.002 -47.510 1.00 63.19 204 ARG A CA 1
ATOM 1653 C C . ARG A 1 204 ? 36.023 -21.902 -46.516 1.00 63.19 204 ARG A C 1
ATOM 1655 O O . ARG A 1 204 ? 36.915 -21.116 -46.822 1.00 63.19 204 ARG A O 1
ATOM 1662 N N . LEU A 1 205 ? 35.383 -21.834 -45.346 1.00 63.88 205 LEU A N 1
ATOM 1663 C CA . LEU A 1 205 ? 35.780 -20.916 -44.272 1.00 63.88 205 LEU A CA 1
ATOM 1664 C C . LEU A 1 205 ? 37.201 -21.245 -43.791 1.00 63.88 205 LEU A C 1
ATOM 1666 O O . LEU A 1 205 ? 37.544 -22.422 -43.630 1.00 63.88 205 LEU A O 1
ATOM 1670 N N . SER A 1 206 ? 38.010 -20.210 -43.541 1.00 63.84 206 SER A N 1
ATOM 1671 C CA . SER A 1 206 ? 39.368 -20.385 -43.020 1.00 63.84 206 SER A CA 1
ATOM 1672 C C . SER A 1 206 ? 39.339 -21.159 -41.691 1.00 63.84 206 SER A C 1
ATOM 1674 O O . SER A 1 206 ? 38.376 -21.024 -40.924 1.00 63.84 206 SER A O 1
ATOM 1676 N N . PRO A 1 207 ? 40.373 -21.967 -41.385 1.00 65.50 207 PRO A N 1
ATOM 1677 C CA . PRO A 1 207 ? 40.441 -22.718 -40.130 1.00 65.50 207 PRO A CA 1
ATOM 1678 C C . PRO A 1 207 ? 40.254 -21.817 -38.902 1.00 65.50 207 PRO A C 1
ATOM 1680 O O . PRO A 1 207 ? 39.564 -22.192 -37.957 1.00 65.50 207 PRO A O 1
ATOM 1683 N N . GLU A 1 208 ? 40.784 -20.590 -38.957 1.00 61.56 208 GLU A N 1
ATOM 1684 C CA . GLU A 1 208 ? 40.609 -19.586 -37.907 1.00 61.56 208 GLU A CA 1
ATOM 1685 C C . GLU A 1 208 ? 39.152 -19.167 -37.706 1.00 61.56 208 GLU A C 1
ATOM 1687 O O . GLU A 1 208 ? 38.707 -19.041 -36.566 1.00 61.56 208 GLU A O 1
ATOM 1692 N N . LEU A 1 209 ? 38.396 -18.949 -38.785 1.00 58.00 209 LEU A N 1
ATOM 1693 C CA . LEU A 1 209 ? 37.013 -18.487 -38.689 1.00 58.00 209 LEU A CA 1
ATOM 1694 C C . LEU A 1 209 ? 36.073 -19.616 -38.251 1.00 58.00 209 LEU A C 1
ATOM 1696 O O . LEU A 1 209 ? 35.177 -19.371 -37.448 1.00 58.00 209 LEU A O 1
ATOM 1700 N N . LYS A 1 210 ? 36.329 -20.860 -38.685 1.00 61.25 210 LYS A N 1
ATOM 1701 C CA . LYS A 1 210 ? 35.636 -22.056 -38.169 1.00 61.25 210 LYS A CA 1
ATOM 1702 C C . LYS A 1 210 ? 35.854 -22.223 -36.670 1.00 61.25 210 LYS A C 1
ATOM 1704 O O . LYS A 1 210 ? 34.902 -22.438 -35.929 1.00 61.25 210 LYS A O 1
ATOM 1709 N N . HIS A 1 211 ? 37.095 -22.074 -36.222 1.00 64.38 211 HIS A N 1
ATOM 1710 C CA . HIS A 1 211 ? 37.439 -22.169 -34.811 1.00 64.38 211 HIS A CA 1
ATOM 1711 C C . HIS A 1 211 ? 36.853 -21.007 -33.988 1.00 64.38 211 HIS A C 1
ATOM 1713 O O . HIS A 1 211 ? 36.338 -21.245 -32.901 1.00 64.38 211 HIS A O 1
ATOM 1719 N N . ARG A 1 212 ? 36.844 -19.767 -34.505 1.00 62.88 212 ARG A N 1
ATOM 1720 C CA . ARG A 1 212 ? 36.175 -18.626 -33.846 1.00 62.88 212 ARG A CA 1
ATOM 1721 C C . ARG A 1 212 ? 34.660 -18.804 -33.766 1.00 62.88 212 ARG A C 1
ATOM 1723 O O . ARG A 1 212 ? 34.080 -18.461 -32.745 1.00 62.88 212 ARG A O 1
ATOM 1730 N N . PHE A 1 213 ? 34.033 -19.340 -34.811 1.00 60.34 213 PHE A N 1
ATOM 1731 C CA . PHE A 1 213 ? 32.598 -19.618 -34.825 1.00 60.34 213 PHE A CA 1
ATOM 1732 C C . PHE A 1 213 ? 32.231 -20.751 -33.861 1.00 60.34 213 PHE A C 1
ATOM 1734 O O . PHE A 1 213 ? 31.314 -20.581 -33.067 1.00 60.34 213 PHE A O 1
ATOM 1741 N N . SER A 1 214 ? 32.985 -21.859 -33.867 1.00 59.94 214 SER A N 1
ATOM 1742 C CA . SER A 1 214 ? 32.825 -22.939 -32.881 1.00 59.94 214 SER A CA 1
ATOM 1743 C C . SER A 1 214 ? 32.982 -22.398 -31.468 1.00 59.94 214 SER A C 1
ATOM 1745 O O . SER A 1 214 ? 32.089 -22.579 -30.660 1.00 59.94 214 SER A O 1
ATOM 1747 N N . ARG A 1 215 ? 34.042 -21.625 -31.202 1.00 64.12 215 ARG A N 1
ATOM 1748 C CA . ARG A 1 215 ? 34.284 -21.029 -29.885 1.00 64.12 215 ARG A CA 1
ATOM 1749 C C . ARG A 1 215 ? 33.166 -20.074 -29.462 1.00 64.12 215 ARG A C 1
ATOM 1751 O O . ARG A 1 215 ? 32.743 -20.128 -28.322 1.00 64.12 215 ARG A O 1
ATOM 1758 N N . ALA A 1 216 ? 32.641 -19.250 -30.369 1.00 59.03 216 ALA A N 1
ATOM 1759 C CA . ALA A 1 216 ? 31.509 -18.371 -30.072 1.00 59.03 216 ALA A CA 1
ATOM 1760 C C . ALA A 1 216 ? 30.216 -19.153 -29.779 1.00 59.03 216 ALA A C 1
ATOM 1762 O O . ALA A 1 216 ? 29.441 -18.753 -28.912 1.00 59.03 216 ALA A O 1
ATOM 1763 N N . MET A 1 217 ? 29.986 -20.267 -30.480 1.00 60.88 217 MET A N 1
ATOM 1764 C CA . MET A 1 217 ? 28.875 -21.179 -30.203 1.00 60.88 217 MET A CA 1
ATOM 1765 C C . MET A 1 217 ? 29.073 -21.902 -28.867 1.00 60.88 217 MET A C 1
ATOM 1767 O O . MET A 1 217 ? 28.136 -21.958 -28.081 1.00 60.88 217 MET A O 1
ATOM 1771 N N . ASP A 1 218 ? 30.280 -22.391 -28.581 1.00 66.12 218 ASP A N 1
ATOM 1772 C CA . ASP A 1 218 ? 30.648 -23.053 -27.326 1.00 66.12 218 ASP A CA 1
ATOM 1773 C C . ASP A 1 218 ? 30.546 -22.089 -26.135 1.00 66.12 218 ASP A C 1
ATOM 1775 O O . ASP A 1 218 ? 30.048 -22.473 -25.082 1.00 66.12 218 ASP A O 1
ATOM 1779 N N . ASP A 1 219 ? 30.928 -20.821 -26.312 1.00 66.62 219 ASP A N 1
ATOM 1780 C CA . ASP A 1 219 ? 30.774 -19.759 -25.314 1.00 66.62 219 ASP A CA 1
ATOM 1781 C C . ASP A 1 219 ? 29.291 -19.421 -25.099 1.00 66.62 219 ASP A C 1
ATOM 1783 O O . ASP A 1 219 ? 28.846 -19.292 -23.961 1.00 66.62 219 ASP A O 1
ATOM 1787 N N . ALA A 1 220 ? 28.489 -19.332 -26.167 1.00 53.88 220 ALA A N 1
ATOM 1788 C CA . ALA A 1 220 ? 27.048 -19.100 -26.064 1.00 53.88 220 ALA A CA 1
ATOM 1789 C C . ALA A 1 220 ? 26.329 -20.271 -25.373 1.00 53.88 220 ALA A C 1
ATOM 1791 O O . ALA A 1 220 ? 25.541 -20.058 -24.450 1.00 53.88 220 ALA A O 1
ATOM 1792 N N . PHE A 1 221 ? 26.644 -21.510 -25.759 1.00 59.91 221 PHE A N 1
ATOM 1793 C CA . PHE A 1 221 ? 26.174 -22.715 -25.079 1.00 59.91 221 PHE A CA 1
ATOM 1794 C C . PHE A 1 221 ? 26.686 -22.779 -23.641 1.00 59.91 221 PHE A C 1
ATOM 1796 O O . PHE A 1 221 ? 25.939 -23.181 -22.755 1.00 59.91 221 PHE A O 1
ATOM 1803 N N . GLY A 1 222 ? 27.916 -22.340 -23.383 1.00 61.94 222 GLY A N 1
ATOM 1804 C CA . GLY A 1 222 ? 28.509 -22.237 -22.055 1.00 61.94 222 GLY A CA 1
ATOM 1805 C C . GLY A 1 222 ? 27.758 -21.254 -21.165 1.00 61.94 222 GLY A C 1
ATOM 1806 O O . GLY A 1 222 ? 27.446 -21.593 -20.030 1.00 61.94 222 GLY A O 1
ATOM 1807 N N . VAL A 1 223 ? 27.382 -20.085 -21.687 1.00 57.12 223 VAL A N 1
ATOM 1808 C CA . VAL A 1 223 ? 26.562 -19.088 -20.982 1.00 57.12 223 VAL A CA 1
ATOM 1809 C C . VAL A 1 223 ? 25.160 -19.629 -20.705 1.00 57.12 223 VAL A C 1
ATOM 1811 O O . VAL A 1 223 ? 24.676 -19.512 -19.581 1.00 57.12 223 VAL A O 1
ATOM 1814 N N . VAL A 1 224 ? 24.519 -20.274 -21.684 1.00 54.81 224 VAL A N 1
ATOM 1815 C CA . VAL A 1 224 ? 23.186 -20.883 -21.514 1.00 54.81 224 VAL A CA 1
ATOM 1816 C C . VAL A 1 224 ? 23.228 -22.031 -20.503 1.00 54.81 224 VAL A C 1
ATOM 1818 O O . VAL A 1 224 ? 22.390 -22.094 -19.608 1.00 54.81 224 VAL A O 1
ATOM 1821 N N . LYS A 1 225 ? 24.234 -22.904 -20.582 1.00 61.28 225 LYS A N 1
ATOM 1822 C CA . LYS A 1 225 ? 24.429 -24.027 -19.660 1.00 61.28 225 LYS A CA 1
ATOM 1823 C C . LYS A 1 225 ? 24.828 -23.555 -18.266 1.00 61.28 225 LYS A C 1
ATOM 1825 O O . LYS A 1 225 ? 24.394 -24.143 -17.281 1.00 61.28 225 LYS A O 1
ATOM 1830 N N . TRP A 1 226 ? 25.611 -22.484 -18.160 1.00 61.44 226 TRP A N 1
ATOM 1831 C CA . TRP A 1 226 ? 25.924 -21.832 -16.891 1.00 61.44 226 TRP A CA 1
ATOM 1832 C C . TRP A 1 226 ? 24.662 -21.251 -16.253 1.00 61.44 226 TRP A C 1
ATOM 1834 O O . TRP A 1 226 ? 24.412 -21.535 -15.088 1.00 61.44 226 TRP A O 1
ATOM 1844 N N . LEU A 1 227 ? 23.817 -20.546 -17.015 1.00 48.59 227 LEU A N 1
ATOM 1845 C CA . LEU A 1 227 ? 22.515 -20.053 -16.547 1.00 48.59 227 LEU A CA 1
ATOM 1846 C C . LEU A 1 227 ? 21.584 -21.197 -16.118 1.00 48.59 227 LEU A C 1
ATOM 1848 O O . LEU A 1 227 ? 20.964 -21.111 -15.062 1.00 48.59 227 LEU A O 1
ATOM 1852 N N . GLN A 1 228 ? 21.536 -22.287 -16.886 1.00 53.50 228 GLN A N 1
ATOM 1853 C CA . GLN A 1 228 ? 20.770 -23.490 -16.555 1.00 53.50 228 GLN A CA 1
ATOM 1854 C C . GLN A 1 228 ? 21.296 -24.162 -15.277 1.00 53.50 228 GLN A C 1
ATOM 1856 O O . GLN A 1 228 ? 20.519 -24.551 -14.414 1.00 53.50 228 GLN A O 1
ATOM 1861 N N . THR A 1 229 ? 22.617 -24.253 -15.110 1.00 60.56 229 THR A N 1
ATOM 1862 C CA . THR A 1 229 ? 23.243 -24.812 -13.900 1.00 60.56 229 THR A CA 1
ATOM 1863 C C . THR A 1 229 ? 22.992 -23.908 -12.694 1.00 60.56 229 THR A C 1
ATOM 1865 O O . THR A 1 229 ? 22.737 -24.403 -11.602 1.00 60.56 229 THR A O 1
ATOM 1868 N N . LEU A 1 230 ? 22.997 -22.586 -12.886 1.00 55.25 230 LEU A N 1
ATOM 1869 C CA . LEU A 1 230 ? 22.630 -21.615 -11.855 1.00 55.25 230 LEU A CA 1
ATOM 1870 C C . LEU A 1 230 ? 21.162 -21.782 -11.430 1.00 55.25 230 LEU A C 1
ATOM 1872 O O . LEU A 1 230 ? 20.865 -21.715 -10.239 1.00 55.25 230 LEU A O 1
ATOM 1876 N N . ALA A 1 231 ? 20.268 -22.035 -12.392 1.00 49.34 231 ALA A N 1
ATOM 1877 C CA . ALA A 1 231 ? 18.843 -22.271 -12.165 1.00 49.34 231 ALA A CA 1
ATOM 1878 C C . ALA A 1 231 ? 18.544 -23.625 -11.491 1.00 49.34 231 ALA A C 1
ATOM 1880 O O . ALA A 1 231 ? 17.623 -23.704 -10.686 1.00 49.34 231 ALA A O 1
ATOM 1881 N N . LEU A 1 232 ? 19.322 -24.673 -11.794 1.00 52.09 232 LEU A N 1
ATOM 1882 C CA . LEU A 1 232 ? 19.110 -26.049 -11.309 1.00 52.09 232 LEU A CA 1
ATOM 1883 C C . LEU A 1 232 ? 19.984 -26.439 -10.102 1.00 52.09 232 LEU A C 1
ATOM 1885 O O . LEU A 1 232 ? 19.830 -27.528 -9.551 1.00 52.09 232 LEU A O 1
ATOM 1889 N N . SER A 1 233 ? 20.930 -25.592 -9.692 1.00 53.66 233 SER A N 1
ATOM 1890 C CA . SER A 1 233 ? 21.759 -25.847 -8.508 1.00 53.66 233 SER A CA 1
ATOM 1891 C C . SER A 1 233 ? 20.935 -25.749 -7.218 1.00 53.66 233 SER A C 1
ATOM 1893 O O . SER A 1 233 ? 20.082 -24.876 -7.082 1.00 53.66 233 SER A O 1
ATOM 1895 N N . ASN A 1 234 ? 21.243 -26.581 -6.216 1.00 50.12 234 ASN A N 1
ATOM 1896 C CA . ASN A 1 234 ? 20.588 -26.580 -4.891 1.00 50.12 234 ASN A CA 1
ATOM 1897 C C . ASN A 1 234 ? 20.761 -25.269 -4.079 1.00 50.12 234 ASN A C 1
ATOM 1899 O O . ASN A 1 234 ? 20.314 -25.184 -2.938 1.00 50.12 234 ASN A O 1
ATOM 1903 N N . SER A 1 235 ? 21.407 -24.252 -4.656 1.00 50.94 235 SER A N 1
ATOM 1904 C CA . SER A 1 235 ? 21.530 -22.885 -4.144 1.00 50.94 235 SER A CA 1
ATOM 1905 C C . SER A 1 235 ? 21.033 -21.841 -5.160 1.00 50.94 235 SER A C 1
ATOM 1907 O O . SER A 1 235 ? 21.568 -20.733 -5.224 1.00 50.94 235 SER A O 1
ATOM 1909 N N . ALA A 1 236 ? 20.056 -22.194 -5.999 1.00 46.75 236 ALA A N 1
ATOM 1910 C CA . ALA A 1 236 ? 19.407 -21.268 -6.920 1.00 46.75 236 ALA A CA 1
ATOM 1911 C C . ALA A 1 236 ? 18.709 -20.135 -6.147 1.00 46.75 236 ALA A C 1
ATOM 1913 O O . ALA A 1 236 ? 17.963 -20.369 -5.193 1.00 46.75 236 ALA A O 1
ATOM 1914 N N . ASN A 1 237 ? 18.947 -18.884 -6.555 1.00 43.94 237 ASN A N 1
ATOM 1915 C CA . ASN A 1 237 ? 18.195 -17.751 -6.021 1.00 43.94 237 ASN A CA 1
ATOM 1916 C C . ASN A 1 237 ? 16.724 -17.878 -6.471 1.00 43.94 237 ASN A C 1
ATOM 1918 O O . ASN A 1 237 ? 16.486 -17.962 -7.679 1.00 43.94 237 ASN A O 1
ATOM 1922 N N . PRO A 1 238 ? 15.742 -17.825 -5.550 1.00 50.62 238 PRO A N 1
ATOM 1923 C CA . PRO A 1 238 ? 14.341 -18.185 -5.815 1.00 50.62 238 PRO A CA 1
ATOM 1924 C C . PRO A 1 238 ? 13.634 -17.345 -6.893 1.00 50.62 238 PRO A C 1
ATOM 1926 O O . PRO A 1 238 ? 12.572 -17.713 -7.370 1.00 50.62 238 PRO A O 1
ATOM 1929 N N . TRP A 1 239 ? 14.220 -16.225 -7.321 1.00 52.09 239 TRP A N 1
ATOM 1930 C CA . TRP A 1 239 ? 13.675 -15.407 -8.404 1.00 52.09 239 TRP A CA 1
ATOM 1931 C C . TRP A 1 239 ? 13.863 -16.018 -9.806 1.00 52.09 239 TRP A C 1
ATOM 1933 O O . TRP A 1 239 ? 13.106 -15.685 -10.711 1.00 52.09 239 TRP A O 1
ATOM 1943 N N . LEU A 1 240 ? 14.854 -16.896 -10.013 1.00 41.66 240 LEU A N 1
ATOM 1944 C CA . LEU A 1 240 ? 15.177 -17.416 -11.350 1.00 41.66 240 LEU A CA 1
ATOM 1945 C C . LEU A 1 240 ? 14.362 -18.668 -11.726 1.00 41.66 240 LEU A C 1
ATOM 1947 O O . LEU A 1 240 ? 14.037 -18.851 -12.895 1.00 41.66 240 LEU A O 1
ATOM 1951 N N . SER A 1 241 ? 14.021 -19.506 -10.742 1.00 49.38 241 SER A N 1
ATOM 1952 C CA . SER A 1 241 ? 13.251 -20.748 -10.923 1.00 49.38 241 SER A CA 1
ATOM 1953 C C . SER A 1 241 ? 11.749 -20.518 -11.118 1.00 49.38 241 SER A C 1
ATOM 1955 O O . SER A 1 241 ? 11.080 -21.356 -11.708 1.00 49.38 241 SER A O 1
ATOM 1957 N N . ASP A 1 242 ? 11.222 -19.380 -10.658 1.00 47.97 242 ASP A N 1
ATOM 1958 C CA . ASP A 1 242 ? 9.784 -19.071 -10.710 1.00 47.97 242 ASP A CA 1
ATOM 1959 C C . ASP A 1 242 ? 9.344 -18.400 -12.025 1.00 47.97 242 ASP A C 1
ATOM 1961 O O . ASP A 1 242 ? 8.150 -18.239 -12.273 1.00 47.97 242 ASP A O 1
ATOM 1965 N N . VAL A 1 243 ? 10.290 -17.971 -12.870 1.00 46.50 243 VAL A N 1
ATOM 1966 C CA . VAL A 1 243 ? 10.000 -17.132 -14.050 1.00 46.50 243 VAL A CA 1
ATOM 1967 C C . VAL A 1 243 ? 10.107 -17.903 -15.369 1.00 46.50 243 VAL A C 1
ATOM 1969 O O . VAL A 1 243 ? 9.488 -17.501 -16.354 1.00 46.50 243 VAL A O 1
ATOM 1972 N N . VAL A 1 244 ? 10.865 -19.004 -15.420 1.00 45.06 244 VAL A N 1
ATOM 1973 C CA . VAL A 1 244 ? 11.117 -19.749 -16.663 1.00 45.06 244 VAL A CA 1
ATOM 1974 C C . VAL A 1 244 ? 11.104 -21.255 -16.401 1.00 45.06 244 VAL A C 1
ATOM 1976 O O . VAL A 1 244 ? 11.950 -21.777 -15.682 1.00 45.06 244 VAL A O 1
ATOM 1979 N N . ASP A 1 245 ? 10.150 -21.947 -17.024 1.00 45.16 245 ASP A N 1
ATOM 1980 C CA . ASP A 1 245 ? 10.046 -23.408 -17.036 1.00 45.16 245 ASP A CA 1
ATOM 1981 C C . ASP A 1 245 ? 10.987 -23.987 -18.109 1.00 45.16 245 ASP A C 1
ATOM 1983 O O . ASP A 1 245 ? 10.693 -23.963 -19.310 1.00 45.16 245 ASP A O 1
ATOM 1987 N N . PHE A 1 246 ? 12.162 -24.449 -17.678 1.00 45.84 246 PHE A N 1
ATOM 1988 C CA . PHE A 1 246 ? 13.193 -25.000 -18.561 1.00 45.84 246 PHE A CA 1
ATOM 1989 C C . PHE A 1 246 ? 12.923 -26.451 -18.994 1.00 45.84 246 PHE A C 1
ATOM 1991 O O . PHE A 1 246 ? 13.588 -26.919 -19.918 1.00 45.84 246 PHE A O 1
ATOM 1998 N N . ASP A 1 247 ? 11.924 -27.138 -18.423 1.00 47.06 247 ASP A N 1
ATOM 1999 C CA . ASP A 1 247 ? 11.566 -28.512 -18.816 1.00 47.06 247 ASP A CA 1
ATOM 2000 C C . ASP A 1 247 ? 10.901 -28.575 -20.204 1.00 47.06 247 ASP A C 1
ATOM 2002 O O . ASP A 1 247 ? 10.799 -29.641 -20.812 1.00 47.06 247 ASP A O 1
ATOM 2006 N N . ARG A 1 248 ? 10.485 -27.427 -20.758 1.00 41.69 248 ARG A N 1
ATOM 2007 C CA . ARG A 1 248 ? 9.926 -27.318 -22.118 1.00 41.69 248 ARG A CA 1
ATOM 2008 C C . ARG A 1 248 ? 10.949 -27.025 -23.213 1.00 41.69 248 ARG A C 1
ATOM 2010 O O . ARG A 1 248 ? 10.569 -26.994 -24.383 1.00 41.69 248 ARG A O 1
ATOM 2017 N N . VAL A 1 249 ? 12.219 -26.798 -22.876 1.00 43.75 249 VAL A N 1
ATOM 2018 C CA . VAL A 1 249 ? 13.273 -26.527 -23.867 1.00 43.75 249 VAL A CA 1
ATOM 2019 C C . VAL A 1 249 ? 14.161 -27.761 -24.005 1.00 43.75 249 VAL A C 1
ATOM 2021 O O . VAL A 1 249 ? 15.277 -27.815 -23.495 1.00 43.75 249 VAL A O 1
ATOM 2024 N N . SER A 1 250 ? 13.648 -28.771 -24.707 1.00 35.66 250 SER A N 1
ATOM 2025 C CA . SER A 1 250 ? 14.471 -29.844 -25.265 1.00 35.66 250 SER A CA 1
ATOM 2026 C C . SER A 1 250 ? 15.134 -29.344 -26.552 1.00 35.66 250 SER A C 1
ATOM 2028 O O . SER A 1 250 ? 14.426 -28.924 -27.472 1.00 35.66 250 SER A O 1
ATOM 2030 N N . TRP A 1 251 ? 16.466 -29.382 -26.604 1.00 44.72 251 TRP A N 1
ATOM 2031 C CA . TRP A 1 251 ? 17.222 -29.311 -27.860 1.00 44.72 251 TRP A CA 1
ATOM 2032 C C . TRP A 1 251 ? 17.142 -30.644 -28.598 1.00 44.72 251 TRP A C 1
ATOM 2034 O O . TRP A 1 251 ? 17.240 -31.687 -27.910 1.00 44.72 251 TRP A O 1
#

Sequence (251 aa):
MYFCLEIGLAIAAAMVRDLLGVELERQFNEPYLSTSLQDFWGHRWNIMVSRILRPIIYIPVRSWSINILGHKWAALPAIMSTFVVSGLIHELIFFYLGRAKTTWEVTRFFLLHGARLTAEIAVKKSNNKRVRIHVPKIIARISTVGFMMITGIWLFFPPRSRCKAFERGIAEYVAVGAFVKDVYRVASACLRLSSTLPWWLLSRLSPELKHRFSRAMDDAFGVVKWLQTLALSNSANPWLSDVVDFDRVSW

Foldseek 3Di:
DCVVVQVVVVVVQVVCCVPVVDRDDRQADPLLLDLALCCNVVPGHRVVLNVVLCVVQLVVQLVVQCVPPNNLLSNLVSLQRSLQVVQVVVQVVLCVLLVDDRPSLSSVLSNVSSVRVSVVSVVVSVPPPPDPPCDPSVNSSCVRVVVVVVSCVRRVVVSCVVRVSVVRVVVVVVVVVVVVVVVVVVVVVVVVCVVPDDPVVVVPDDPVVVVVVVVVVVVVVVVVVVLVCLQPPPPNDVVSVVPDDCVPDDD

Organism: NCBI:txid56036

Radius of gyration: 26.71 Å; chains: 1; bounding box: 66×46×75 Å

Secondary structure (DSSP, 8-state):
-HHHHHHHHHHHHHHHHHHH---PPPS---GGG-SSHHHIIIIIS-HHHHHHHIIIIIHHHHHHHHHHHHHHHTHHHHHHHHHHHHHHHHHHHHHHHH-S---SHHHHHHHHHHHHHHHHHHHHHHS-SS------HHHHHHHHHHHHHHHIIIIIHHHHHHTTHHHHHHHHHHHHHHHHHHHHHHHHHHHHHHHHS-HHHHHTS-HHHHHHHHHHHHHHHHHHHHHHHHHHSTT--HHHHTT--GGG---

pLDDT: mean 72.0, std 14.0, range [35.66, 92.94]